Protein 5L16 (pdb70)

Radius of gyration: 19.92 Å; Cα contacts (8 Å, |Δi|>4): 762; chains: 1; bounding box: 42×54×61 Å

Organism: Leishmania major (NCBI:txid5664)

CATH classification: 3.30.1330.10

InterPro domains:
  IPR004536 Selenophosphate synthetase [PIRSF036407] (33-381)
  IPR004536 Selenophosphate synthetase [PTHR10256] (10-382)
  IPR004536 Selenophosphate synthetase [TIGR00476] (37-322)
  IPR004536 Selenophosphate synthetase [cd02195] (37-374)
  IPR010918 PurM-like, C-terminal domain [PF02769] (204-379)
  IPR016188 PurM-like, N-terminal domain [PF00586] (88-190)
  IPR036676 PurM-like, C-terminal domain superfamily [G3DSA:3.90.650.10] (202-383)
  IPR036676 PurM-like, C-terminal domain superfamily [SSF56042] (204-377)
  IPR036921 PurM-like, N-terminal domain superfamily [G3DSA:3.30.1330.10] (74-196)
  IPR036921 PurM-like, N-terminal domain superfamily [SSF55326] (37-192)

Foldseek 3Di:
DWDWAWDPDAPPVRFTKIKTKFKDKDFDDPDQLLLVLLLQQLLQCQQVLLFLALAWAEKEKEKEFAPPDDPVVRVVSVVSSVNSNQVNCVVSVYGHDYYDYHYDNGIMIMIMTIDMDGPLRTADLEDQADFQWWKKFQFADQQLLLVVLLSCVVPNDPLCVVQNPPPQDPVNSVVSNVSQSVRSSAHLSLVSNCQVVLAWNGKGFAFQFFQQRRQLVSQVVQCDDDRHAAKAWEFQEGEHAQVSVVSCVSVVNVQCNVVGGRGRRSGTMIIIHNHPVSVVVSQVVSCVPRVNRGMDTGGGMHGHDDDPSHRYDYDVVGHYHHD

B-factor: mean 27.33, std 13.57, range [7.34, 81.04]

Structure (mmCIF, N/CA/C/O backbone):
data_5L16
#
_entry.id   5L16
#
_cell.length_a   55.950
_cell.length_b   81.690
_cell.length_c   177.920
_cell.angle_alpha   90.000
_cell.angle_beta   90.000
_cell.angle_gamma   90.000
#
_symmetry.space_group_name_H-M   'I 21 21 21'
#
loop_
_entity.id
_entity.type
_entity.pdbx_description
1 polymer 'Putative selenophosphate synthetase'
2 non-polymer 'SULFATE ION'
3 water water
#
loop_
_atom_site.group_PDB
_atom_site.id
_atom_site.type_symbol
_atom_site.label_atom_id
_atom_site.label_alt_id
_atom_site.label_comp_id
_atom_site.label_asym_id
_atom_site.label_entity_id
_atom_site.label_seq_id
_atom_site.pdbx_PDB_ins_code
_atom_site.Cartn_x
_atom_site.Cartn_y
_atom_site.Cartn_z
_atom_site.occupancy
_atom_site.B_iso_or_equiv
_atom_site.auth_seq_id
_atom_site.auth_comp_id
_atom_site.auth_asym_id
_atom_site.auth_atom_id
_atom_site.pdbx_PDB_model_num
ATOM 1 N N . ASP A 1 74 ? -21.499 7.318 -28.048 1.00 74.21 6 ASP A N 1
ATOM 2 C CA . ASP A 1 74 ? -22.923 7.173 -28.329 1.00 72.33 6 ASP A CA 1
ATOM 3 C C . ASP A 1 74 ? -23.574 8.537 -28.531 1.00 62.97 6 ASP A C 1
ATOM 4 O O . ASP A 1 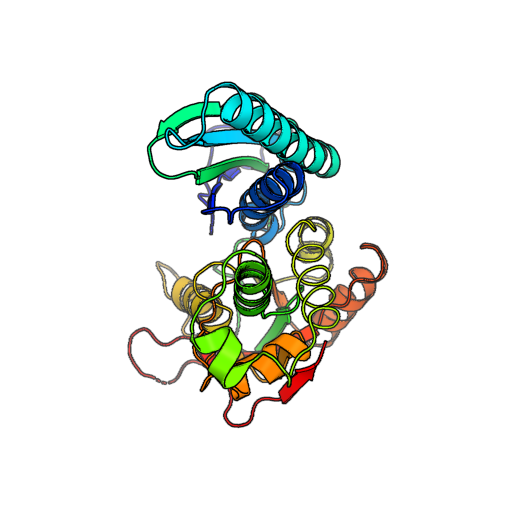74 ? -23.634 9.361 -27.615 1.00 60.43 6 ASP A O 1
ATOM 9 N N . CYS A 1 75 ? -24.050 8.768 -29.748 1.00 46.57 7 CYS A N 1
ATOM 10 C CA . CYS A 1 75 ? -24.727 10.007 -30.083 1.00 32.90 7 CYS A CA 1
ATOM 11 C C . CYS A 1 75 ? -26.119 9.720 -30.603 1.00 38.54 7 CYS A C 1
ATOM 12 O O . CYS A 1 75 ? -26.528 8.567 -30.763 1.00 45.13 7 CYS A O 1
ATOM 15 N N . SER A 1 76 ? -26.833 10.797 -30.877 1.00 23.78 8 SER A N 1
ATOM 16 C CA . SER A 1 76 ? -28.101 10.745 -31.581 1.00 21.27 8 SER A CA 1
ATOM 17 C C . SER A 1 76 ? -27.794 11.059 -33.040 1.00 18.36 8 SER A C 1
ATOM 18 O O . SER A 1 76 ? -27.066 12.003 -33.317 1.00 17.57 8 SER A O 1
ATOM 21 N N . ILE A 1 77 ? -28.312 10.252 -33.965 1.00 16.54 9 ILE A N 1
ATOM 22 C CA . ILE A 1 77 ? -28.111 10.471 -35.398 1.00 15.05 9 ILE A CA 1
ATOM 23 C C . ILE A 1 77 ? -29.477 10.607 -36.054 1.00 22.32 9 ILE A C 1
ATOM 24 O O . ILE A 1 77 ? -30.217 9.630 -36.158 1.00 24.22 9 ILE A O 1
ATOM 29 N N . VAL A 1 78 ? -29.803 11.815 -36.506 1.00 13.28 10 VAL A N 1
ATOM 30 C CA . VAL A 1 78 ? -31.157 12.123 -36.954 1.00 12.48 10 VAL A CA 1
ATOM 31 C C . VAL A 1 78 ? -31.194 12.543 -38.426 1.00 13.83 10 VAL A C 1
ATOM 32 O O . VAL A 1 78 ? -30.577 13.530 -38.809 1.00 17.75 10 VAL A O 1
ATOM 36 N N . PRO A 1 79 ? -31.921 11.781 -39.256 1.00 19.23 11 PRO A N 1
ATOM 37 C CA . PRO A 1 79 ? -32.073 12.175 -40.659 1.00 17.51 11 PRO A CA 1
ATOM 38 C C . PRO A 1 79 ? -32.854 13.484 -40.768 1.00 17.07 11 PRO A C 1
ATOM 39 O O . PRO A 1 79 ? -33.802 13.716 -40.022 1.00 20.02 11 PRO A O 1
ATOM 43 N N . LEU A 1 80 ? -32.436 14.332 -41.700 1.00 18.82 12 LEU A N 1
ATOM 44 C CA . LEU A 1 80 ? -33.026 15.646 -41.861 1.00 17.21 12 LEU A CA 1
ATOM 45 C C . LEU A 1 80 ? -33.812 15.667 -43.166 1.00 17.99 12 LEU A C 1
ATOM 46 O O . LEU A 1 80 ? -33.599 14.824 -44.037 1.00 20.01 12 LEU A O 1
ATOM 51 N N . HIS A 1 81 ? -34.706 16.638 -43.292 1.00 18.29 13 HIS A N 1
ATOM 52 C CA . HIS A 1 81 ? -35.500 16.811 -44.504 1.00 23.91 13 HIS A CA 1
ATOM 53 C C . HIS A 1 81 ? -34.793 17.826 -45.389 1.00 30.37 13 HIS A C 1
ATOM 54 O O . HIS A 1 81 ? -35.387 18.800 -45.861 1.00 37.47 13 HIS A O 1
ATOM 61 N N . HIS A 1 82 ? -33.505 17.597 -45.579 1.00 25.74 14 HIS A N 1
ATOM 62 C CA . HIS A 1 82 ? -32.685 18.404 -46.460 1.00 29.94 14 HIS A CA 1
ATOM 63 C C . HIS A 1 82 ? -31.651 17.467 -47.038 1.00 26.23 14 HIS A C 1
ATOM 64 O O . HIS A 1 82 ? -31.243 16.517 -46.382 1.00 24.03 14 HIS A O 1
ATOM 71 N N . THR A 1 83 ? -31.250 17.719 -48.276 1.00 21.48 15 THR A N 1
ATOM 72 C CA . THR A 1 83 ? -30.091 17.052 -48.833 1.00 21.47 15 THR A CA 1
ATOM 73 C C . THR A 1 83 ? -28.977 18.082 -49.007 1.00 25.93 15 THR A C 1
ATOM 74 O O . THR A 1 83 ? -29.199 19.279 -48.809 1.00 26.51 15 THR A O 1
ATOM 78 N N . ASN A 1 84 ? -27.776 17.628 -49.345 1.00 21.45 16 ASN A N 1
ATOM 79 C CA . ASN A 1 84 ? -26.704 18.556 -49.684 1.00 18.61 16 ASN A CA 1
ATOM 80 C C . ASN A 1 84 ? -26.790 19.011 -51.142 1.00 21.15 16 ASN A C 1
ATOM 81 O O . ASN A 1 84 ? -27.765 18.711 -51.834 1.00 25.95 16 ASN A O 1
ATOM 86 N N . SER A 1 85 ? -25.756 19.710 -51.605 1.00 26.14 17 SER A N 1
ATOM 87 C CA . SER A 1 85 ? -25.735 20.263 -52.954 1.00 33.64 17 SER A CA 1
ATOM 88 C C . SER A 1 85 ? -25.856 19.190 -54.032 1.00 33.34 17 SER A C 1
ATOM 89 O O . SER A 1 85 ? -26.238 19.486 -55.159 1.00 32.06 17 SER A O 1
ATOM 92 N N . LYS A 1 86 ? -25.531 17.948 -53.685 1.00 26.70 18 LYS A N 1
ATOM 93 C CA . LYS A 1 86 ? -25.587 16.851 -54.651 1.00 24.39 18 LYS A CA 1
ATOM 94 C C . LYS A 1 86 ? -26.793 15.932 -54.449 1.00 26.41 18 LYS A C 1
ATOM 95 O O . LYS A 1 86 ? -26.883 14.872 -55.068 1.00 35.61 18 LYS A O 1
ATOM 101 N N . GLY A 1 87 ? -27.707 16.325 -53.572 1.00 25.26 19 GLY A N 1
ATOM 102 C CA . GLY A 1 87 ? -28.893 15.527 -53.325 1.00 32.18 19 GLY A CA 1
ATOM 103 C C . GLY A 1 87 ? -28.655 14.329 -52.422 1.00 28.81 19 GLY A C 1
ATOM 104 O O . GLY A 1 87 ? -29.474 13.412 -52.372 1.00 29.19 19 GLY A O 1
ATOM 105 N N . GLU A 1 88 ? -27.534 14.339 -51.706 1.00 18.93 20 GLU A N 1
ATOM 106 C CA . GLU A 1 88 ? -27.229 13.292 -50.739 1.00 18.02 20 GLU A CA 1
ATOM 107 C C . GLU A 1 88 ? -27.832 13.598 -49.376 1.00 19.32 20 GLU A C 1
ATOM 108 O O . GLU A 1 88 ? -27.886 14.750 -48.965 1.00 20.08 20 GLU A O 1
ATOM 114 N N . ALA A 1 89 ? -28.275 12.554 -48.686 1.00 19.55 21 ALA A N 1
ATOM 115 C CA . ALA A 1 89 ? -28.928 12.702 -47.395 1.00 17.44 21 ALA A CA 1
ATOM 116 C C . ALA A 1 89 ? -28.016 13.396 -46.389 1.00 16.27 21 ALA A C 1
ATOM 117 O O . ALA A 1 89 ? -26.809 13.151 -46.369 1.00 14.82 21 ALA A O 1
ATOM 119 N N . LEU A 1 90 ? -28.613 14.259 -45.566 1.00 15.85 22 LEU A N 1
ATOM 120 C CA . LEU A 1 90 ? -27.916 14.915 -44.456 1.00 16.15 22 LEU A CA 1
ATOM 121 C C . LEU A 1 90 ? -28.453 14.441 -43.108 1.00 19.51 22 LEU A C 1
ATOM 122 O O . LEU A 1 90 ? -29.628 14.099 -42.986 1.00 13.98 22 LEU A O 1
ATOM 127 N N . PHE A 1 91 ? -27.584 14.429 -42.096 1.00 16.26 23 PHE A N 1
ATOM 128 C CA . PHE A 1 91 ? -27.941 13.937 -40.771 1.00 13.01 23 PHE A CA 1
ATOM 129 C C . PHE A 1 91 ? -27.466 14.927 -39.715 1.00 14.97 23 PHE A C 1
ATOM 130 O O . PHE A 1 91 ? -26.393 15.506 -39.852 1.00 14.57 23 PHE A O 1
ATOM 138 N N . LEU A 1 92 ? -28.272 15.134 -38.678 1.00 12.14 24 LEU A N 1
ATOM 139 C CA . LEU A 1 92 ? -27.825 15.910 -37.515 1.00 10.91 24 LEU A CA 1
ATOM 140 C C . LEU A 1 92 ? -27.352 14.946 -36.432 1.00 10.54 24 LEU A C 1
ATOM 141 O O . LEU A 1 92 ? -28.135 14.140 -35.927 1.00 16.29 24 LEU A O 1
ATOM 146 N N . VAL A 1 93 ? -26.066 15.034 -36.089 1.00 10.86 25 VAL A N 1
ATOM 147 C CA . VAL A 1 93 ? -25.472 14.189 -35.053 1.00 10.49 25 VAL A CA 1
ATOM 148 C C . VAL A 1 93 ? -25.214 15.074 -33.828 1.00 13.77 25 VAL A C 1
ATOM 149 O O . VAL A 1 93 ? -24.529 16.086 -33.935 1.00 13.82 25 VAL A O 1
ATOM 153 N N . SER A 1 94 ? -25.793 14.715 -32.685 1.00 10.51 26 SER A N 1
ATOM 154 C CA A SER A 1 94 ? -25.607 15.516 -31.475 0.71 13.17 26 SER A CA 1
ATOM 155 C CA B SER A 1 94 ? -25.678 15.516 -31.464 0.29 14.44 26 SER A CA 1
ATOM 156 C C . SER A 1 94 ? -25.301 14.652 -30.262 1.00 16.76 26 SER A C 1
ATOM 157 O O . SER A 1 94 ? -25.685 13.487 -30.185 1.00 14.65 26 SER A O 1
ATOM 162 N N . THR A 1 95 ? -24.581 15.229 -29.309 1.00 11.76 27 THR A N 1
ATOM 163 C CA . THR A 1 95 ? -24.227 14.473 -28.127 1.00 16.51 27 THR A CA 1
ATOM 164 C C . THR A 1 95 ? -24.084 15.408 -26.954 1.00 21.28 27 THR A C 1
ATOM 165 O O . THR A 1 95 ? -23.798 16.590 -27.129 1.00 18.51 27 THR A O 1
ATOM 169 N N . THR A 1 96 ? -24.283 14.870 -25.758 1.00 16.42 28 THR A N 1
ATOM 170 C CA . THR A 1 96 ? -24.148 15.656 -24.553 1.00 13.66 28 THR A CA 1
ATOM 171 C C . THR A 1 96 ? -23.401 14.832 -23.506 1.00 18.49 28 THR A C 1
ATOM 172 O O . THR A 1 96 ? -23.449 13.603 -23.523 1.00 18.95 28 THR A O 1
ATOM 176 N N . ASP A 1 97 ? -22.698 15.504 -22.600 1.00 14.86 29 ASP A N 1
ATOM 177 C CA . ASP A 1 97 ? -22.073 14.798 -21.493 1.00 15.64 29 ASP A CA 1
ATOM 178 C C . ASP A 1 97 ? -21.725 15.804 -20.418 1.00 20.42 29 ASP A C 1
ATOM 179 O O . ASP A 1 97 ? -21.813 17.016 -20.636 1.00 17.95 29 ASP A O 1
ATOM 184 N N . PHE A 1 98 ? -21.359 15.299 -19.246 1.00 17.20 30 PHE A N 1
ATOM 185 C CA . PHE A 1 98 ? -21.128 16.170 -18.103 1.00 17.88 30 PHE A CA 1
ATOM 186 C C . PHE A 1 98 ? -20.057 15.531 -17.234 1.00 20.46 30 PHE A C 1
ATOM 187 O O . PHE A 1 98 ? -19.846 14.318 -17.292 1.00 20.21 30 PHE A O 1
ATOM 195 N N . PHE A 1 99 ? -19.380 16.328 -16.419 1.00 19.13 31 PHE A N 1
ATOM 196 C CA . PHE A 1 99 ? -18.585 15.720 -15.357 1.00 20.36 31 PHE A CA 1
ATOM 197 C C . PHE A 1 99 ? -18.567 16.558 -14.096 1.00 23.35 31 PHE A C 1
ATOM 198 O O . PHE A 1 99 ? -18.788 17.765 -14.143 1.00 21.46 31 PHE A O 1
ATOM 206 N N . PHE A 1 100 ? -18.315 15.885 -12.978 1.00 22.88 32 PHE A N 1
ATOM 207 C CA . PHE A 1 100 ? -18.288 16.505 -11.662 1.00 24.19 32 PHE A CA 1
ATOM 208 C C . PHE A 1 100 ? -16.829 16.797 -11.384 1.00 25.44 32 PHE A C 1
ATOM 209 O O . PHE A 1 100 ? -16.038 15.880 -11.200 1.00 34.17 32 PHE A O 1
ATOM 217 N N . PRO A 1 101 ? -16.461 18.080 -11.392 1.00 27.48 33 PRO A N 1
ATOM 218 C CA . PRO A 1 101 ? -15.053 18.466 -11.272 1.00 28.56 33 PRO A CA 1
ATOM 219 C C . PRO A 1 101 ? -14.565 18.374 -9.833 1.00 37.89 33 PRO A C 1
ATOM 220 O O . PRO A 1 101 ? -15.349 18.561 -8.900 1.00 33.41 33 PRO A O 1
ATOM 224 N N . SER A 1 102 ? -13.285 18.070 -9.658 1.00 46.63 34 SER A N 1
ATOM 225 C CA . SER A 1 102 ? -12.674 18.099 -8.332 1.00 56.11 34 SER A CA 1
ATOM 226 C C . SER A 1 102 ? -12.383 19.549 -7.945 1.00 52.22 34 SER A C 1
ATOM 227 O O . SER A 1 102 ? -12.553 20.454 -8.763 1.00 49.77 34 SER A O 1
ATOM 230 N N . VAL A 1 103 ? -11.972 19.786 -6.703 1.00 52.13 35 VAL A N 1
ATOM 231 C CA . VAL A 1 103 ? -11.475 21.112 -6.354 1.00 50.05 35 VAL A CA 1
ATOM 232 C C . VAL A 1 103 ? -10.062 21.236 -6.912 1.00 55.74 35 VAL A C 1
ATOM 233 O O . VAL A 1 103 ? -9.122 20.598 -6.428 1.00 60.05 35 VAL A O 1
ATOM 237 N N . SER A 1 104 ? -9.923 22.048 -7.952 1.00 43.39 36 SER A N 1
ATOM 238 C CA . SER A 1 104 ? -8.717 22.020 -8.756 1.00 35.51 36 SER A CA 1
ATOM 239 C C . SER A 1 104 ? -8.594 23.273 -9.619 1.00 33.18 36 SER A C 1
ATOM 240 O O . SER A 1 104 ? -9.360 24.218 -9.465 1.00 33.44 36 SER A O 1
ATOM 243 N N . ASP A 1 105 ? -7.606 23.273 -10.506 1.00 26.70 37 ASP A N 1
ATOM 244 C CA . ASP A 1 105 ? -7.399 24.340 -11.475 1.00 26.09 37 ASP A CA 1
ATOM 245 C C . ASP A 1 105 ? -8.678 24.481 -12.307 1.00 24.64 37 ASP A C 1
ATOM 246 O O . ASP A 1 105 ? -9.043 23.569 -13.038 1.00 23.63 37 ASP A O 1
ATOM 251 N N . PRO A 1 106 ? -9.387 25.618 -12.170 1.00 19.29 38 PRO A N 1
ATOM 252 C CA . PRO A 1 106 ? -10.685 25.769 -12.846 1.00 17.17 38 PRO A CA 1
ATOM 253 C C . PRO A 1 106 ? -10.597 25.922 -14.367 1.00 21.25 38 PRO A C 1
ATOM 254 O O . PRO A 1 106 ? -11.509 25.472 -15.068 1.00 21.84 38 PRO A O 1
ATOM 258 N N . PHE A 1 107 ? -9.542 26.562 -14.862 1.00 18.57 39 PHE A N 1
ATOM 259 C CA . PHE A 1 107 ? -9.328 26.659 -16.310 1.00 15.30 39 PHE A CA 1
ATOM 260 C C . PHE A 1 107 ? -9.208 25.246 -16.870 1.00 16.68 39 PHE A C 1
ATOM 261 O O . PHE A 1 107 ? -9.831 24.910 -17.876 1.00 16.15 39 PHE A O 1
ATOM 269 N N . LEU A 1 108 ? -8.413 24.418 -16.199 1.00 16.03 40 LEU A N 1
ATOM 270 C CA . LEU A 1 108 ? -8.227 23.022 -16.602 1.00 17.55 40 LEU A CA 1
ATOM 271 C C . LEU A 1 108 ? -9.540 22.231 -16.534 1.00 18.71 40 LEU A C 1
ATOM 272 O O . LEU A 1 108 ? -9.788 21.370 -17.380 1.00 17.17 40 LEU A O 1
ATOM 277 N N . GLN A 1 109 ? -10.364 22.509 -15.524 1.00 18.60 41 GLN A N 1
ATOM 278 C CA . GLN A 1 109 ? -11.678 21.871 -15.400 1.00 17.13 41 GLN A CA 1
ATOM 279 C C . GLN A 1 109 ? -12.485 22.129 -16.657 1.00 19.09 41 GLN A C 1
ATOM 280 O O . GLN A 1 109 ? -13.112 21.226 -17.202 1.00 17.08 41 GLN A O 1
ATOM 286 N N . GLY A 1 110 ? -12.462 23.377 -17.108 1.00 17.17 42 GLY A N 1
ATOM 287 C CA . GLY A 1 110 ? -13.178 23.774 -18.304 1.00 14.57 42 GLY A CA 1
ATOM 288 C C . GLY A 1 110 ? -12.674 23.051 -19.540 1.00 13.18 42 GLY A C 1
ATOM 289 O O . GLY A 1 110 ? -13.470 22.642 -20.387 1.00 13.22 42 GLY A O 1
ATOM 290 N N . GLN A 1 111 ? -11.354 22.920 -19.660 1.00 14.70 43 GLN A N 1
ATOM 291 C CA . GLN A 1 111 ? -10.759 22.254 -20.819 1.00 12.47 43 GLN A CA 1
ATOM 292 C C . GLN A 1 111 ? -11.160 20.789 -20.851 1.00 15.55 43 GLN A C 1
ATOM 293 O O . GLN A 1 111 ? -11.512 20.252 -21.896 1.00 11.46 43 GLN A O 1
ATOM 299 N N . ILE A 1 112 ? -11.074 20.134 -19.701 1.00 14.24 44 ILE A N 1
ATOM 300 C CA . ILE A 1 112 ? -11.457 18.732 -19.623 1.00 14.65 44 ILE A CA 1
ATOM 301 C C . ILE A 1 112 ? -12.954 18.571 -19.891 1.00 18.96 44 ILE A C 1
ATOM 302 O O . ILE A 1 112 ? -13.368 17.656 -20.610 1.00 14.31 44 ILE A O 1
ATOM 307 N N . GLY A 1 113 ? -13.763 19.476 -19.336 1.00 16.04 45 GLY A N 1
ATOM 308 C CA . GLY A 1 113 ? -15.198 19.476 -19.602 1.00 11.40 45 GLY A CA 1
ATOM 309 C C . GLY A 1 113 ? -15.533 19.501 -21.095 1.00 15.05 45 GLY A C 1
ATOM 310 O O . GLY A 1 113 ? -16.384 18.752 -21.558 1.00 13.64 45 GLY A O 1
ATOM 311 N N . ALA A 1 114 ? -14.850 20.352 -21.856 1.00 10.09 46 ALA A N 1
ATOM 312 C CA . AL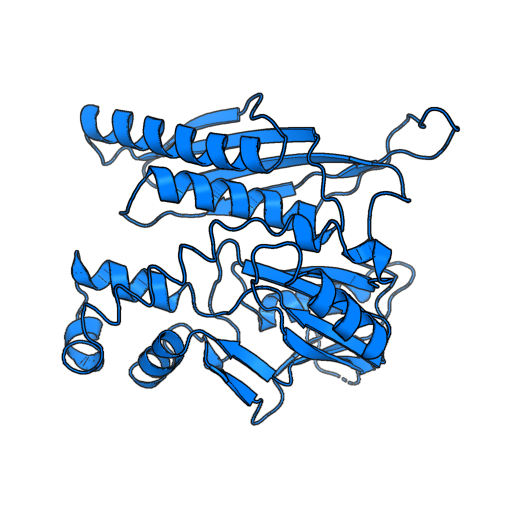A A 1 114 ? -15.134 20.483 -23.283 1.00 10.82 46 ALA A CA 1
ATOM 313 C C . ALA A 1 114 ? -14.634 19.275 -24.080 1.00 13.39 46 ALA A C 1
ATOM 314 O O . ALA A 1 114 ? -15.324 18.787 -24.986 1.00 11.17 46 ALA A O 1
ATOM 316 N N . ALA A 1 115 ? -13.430 18.801 -23.753 1.00 12.73 47 ALA A N 1
ATOM 317 C CA . ALA A 1 115 ? -12.875 17.637 -24.437 1.00 10.20 47 ALA A CA 1
ATOM 318 C C . ALA A 1 115 ? -13.762 16.415 -24.217 1.00 13.20 47 ALA A C 1
ATOM 319 O O . ALA A 1 115 ? -13.954 15.604 -25.137 1.00 13.21 47 ALA A O 1
ATOM 321 N N . ASN A 1 116 ? -14.296 16.292 -22.999 1.00 11.50 48 ASN A N 1
ATOM 322 C CA . ASN A 1 116 ? -15.247 15.232 -22.656 1.00 13.15 48 ASN A CA 1
ATOM 323 C C . ASN A 1 116 ? -16.524 15.283 -23.507 1.00 13.76 48 ASN A C 1
ATOM 324 O O . ASN A 1 116 ? -17.053 14.251 -23.897 1.00 13.67 48 ASN A O 1
ATOM 329 N N . VAL A 1 117 ? -17.028 16.481 -23.782 1.00 10.62 49 VAL A N 1
ATOM 330 C CA . VAL A 1 117 ? -18.247 16.612 -24.589 1.00 12.83 49 VAL A CA 1
ATOM 331 C C . VAL A 1 117 ? -17.956 16.234 -26.047 1.00 18.35 49 VAL A C 1
ATOM 332 O O . VAL A 1 117 ? -18.721 15.495 -26.686 1.00 14.29 49 VAL A O 1
ATOM 336 N N . LEU A 1 118 ? -16.840 16.739 -26.560 1.00 13.03 50 LEU A N 1
ATOM 337 C CA . LEU A 1 118 ? -16.462 16.504 -27.960 1.00 10.44 50 LEU A CA 1
ATOM 338 C C . LEU A 1 118 ? -16.116 15.038 -28.218 1.00 12.38 50 LEU A C 1
ATOM 339 O O . LEU A 1 118 ? -16.301 14.542 -29.334 1.00 11.56 50 LEU A O 1
ATOM 344 N N . SER A 1 119 ? -15.635 14.345 -27.186 1.00 12.64 51 SER A N 1
ATOM 345 C CA . SER A 1 119 ? -15.170 12.959 -27.333 1.00 10.61 51 SER A CA 1
ATOM 346 C C . SER A 1 119 ? -16.199 12.042 -27.998 1.00 13.24 51 SER A C 1
ATOM 347 O O . SER A 1 119 ? -15.860 11.221 -28.859 1.00 12.63 51 SER A O 1
ATOM 350 N N . ASP A 1 120 ? -17.454 12.186 -27.589 1.00 11.12 52 ASP A N 1
ATOM 351 C CA . ASP A 1 120 ? -18.547 11.375 -28.116 1.00 13.14 52 ASP A CA 1
ATOM 352 C C . ASP A 1 120 ? -18.763 11.580 -29.617 1.00 13.11 52 ASP A C 1
ATOM 353 O O . ASP A 1 120 ? -19.064 10.631 -30.350 1.00 14.03 52 ASP A O 1
ATOM 358 N N . LEU A 1 121 ? -18.638 12.824 -30.060 1.00 14.17 53 LEU A N 1
ATOM 359 C CA . LEU A 1 121 ? -18.788 13.156 -31.479 1.00 11.18 53 LEU A CA 1
ATOM 360 C C . LEU A 1 121 ? -17.615 12.553 -32.257 1.00 11.97 53 LEU A C 1
ATOM 361 O O . LEU A 1 121 ? -17.791 11.968 -33.332 1.00 15.74 53 LEU A O 1
ATOM 366 N N . TYR A 1 122 ? -16.418 12.671 -31.690 1.00 10.63 54 TYR A N 1
ATOM 367 C CA . TYR A 1 122 ? -15.221 12.116 -32.317 1.00 9.59 54 TYR A CA 1
ATOM 368 C C . TYR A 1 122 ? -15.321 10.597 -32.505 1.00 14.58 54 TYR A C 1
ATOM 369 O O . TYR A 1 122 ? -14.756 10.043 -33.454 1.00 15.53 54 TYR A O 1
ATOM 378 N N . SER A 1 123 ? -16.056 9.930 -31.616 1.00 9.55 55 SER A N 1
ATOM 379 C CA . SER A 1 123 ? -16.211 8.478 -31.697 1.00 12.47 55 SER A CA 1
ATOM 380 C C . SER A 1 123 ? -17.020 8.059 -32.924 1.00 12.95 55 SER A C 1
ATOM 381 O O . SER A 1 123 ? -16.982 6.893 -33.318 1.00 13.17 55 SER A O 1
ATOM 384 N N . MET A 1 124 ? -17.732 9.018 -33.519 1.00 8.52 56 MET A N 1
ATOM 385 C CA . MET A 1 124 ? -18.494 8.792 -34.756 1.00 15.36 56 MET A CA 1
ATOM 386 C C . MET A 1 124 ? -17.683 9.074 -36.020 1.00 11.18 56 MET A C 1
ATOM 387 O O . MET A 1 124 ? -18.224 9.064 -37.128 1.00 15.35 56 MET A O 1
ATOM 392 N N . GLY A 1 125 ? -16.398 9.357 -35.861 1.00 11.31 57 GLY A N 1
ATOM 393 C CA . GLY A 1 125 ? -15.531 9.595 -37.006 1.00 11.51 57 GLY A CA 1
ATOM 394 C C . GLY A 1 125 ? -15.829 10.942 -37.631 1.00 20.32 57 GLY A C 1
ATOM 395 O O . GLY A 1 125 ? -15.648 11.134 -38.830 1.00 17.66 57 GLY A O 1
ATOM 396 N N . ILE A 1 126 ? -16.285 11.874 -36.802 1.00 13.69 58 ILE A N 1
ATOM 397 C CA . ILE A 1 126 ? -16.616 13.229 -37.229 1.00 12.84 58 ILE A CA 1
ATOM 398 C C . ILE A 1 126 ? -15.628 14.217 -36.602 1.00 15.96 58 ILE A C 1
ATOM 399 O O . ILE A 1 126 ? -15.737 14.541 -35.429 1.00 18.20 58 ILE A O 1
ATOM 404 N N . PRO A 1 127 ? -14.644 14.690 -37.377 1.00 18.45 59 PRO A N 1
ATOM 405 C CA . PRO A 1 127 ? -13.637 15.529 -36.717 1.00 14.86 59 PRO A CA 1
ATOM 406 C C . PRO A 1 127 ? -14.037 16.994 -36.667 1.00 18.91 59 PRO A C 1
ATOM 407 O O . PRO A 1 127 ? -13.400 17.765 -35.962 1.00 15.02 59 PRO A O 1
ATOM 411 N N . ASP A 1 128 ? -15.063 17.377 -37.417 1.00 16.02 60 ASP A N 1
ATOM 412 C CA . ASP A 1 128 ? -15.482 18.773 -37.444 1.00 16.74 60 ASP A CA 1
ATOM 413 C C . ASP A 1 128 ? -16.812 18.999 -36.728 1.00 21.25 60 ASP A C 1
ATOM 414 O O . ASP A 1 128 ? -17.858 18.495 -37.128 1.00 24.00 60 ASP A O 1
ATOM 419 N N . CYS A 1 129 ? -16.748 19.769 -35.656 1.00 14.84 61 CYS A N 1
ATOM 420 C CA . CYS A 1 129 ? -17.920 20.083 -34.859 1.00 12.39 61 CYS A CA 1
ATOM 421 C C . CYS A 1 129 ? -18.448 21.427 -35.341 1.00 18.12 61 CYS A C 1
ATOM 422 O O . CYS A 1 129 ? -17.680 22.382 -35.458 1.00 20.29 61 CYS A O 1
ATOM 425 N N . ASP A 1 130 ? -19.745 21.515 -35.647 1.00 12.36 62 ASP A N 1
ATOM 426 C CA . ASP A 1 130 ? -20.302 22.775 -36.124 1.00 10.58 62 ASP A CA 1
ATOM 427 C C . ASP A 1 130 ? -20.477 23.814 -35.014 1.00 17.03 62 ASP A C 1
ATOM 428 O O . ASP A 1 130 ? -20.177 24.996 -35.202 1.00 15.78 62 ASP A O 1
ATOM 433 N N . THR A 1 131 ? -20.960 23.369 -33.861 1.00 12.93 63 THR A N 1
ATOM 434 C CA . THR A 1 131 ? -21.081 24.256 -32.718 1.00 13.78 63 THR A CA 1
ATOM 435 C C . THR A 1 131 ? -21.210 23.505 -31.392 1.00 14.01 63 THR A C 1
ATOM 436 O O . THR A 1 131 ? -21.502 22.308 -31.352 1.00 13.96 63 THR A O 1
ATOM 440 N N . MET A 1 132 ? -20.981 24.231 -30.307 1.00 17.87 64 MET A N 1
ATOM 441 C CA . MET A 1 132 ? -21.119 23.673 -28.973 1.00 15.81 64 MET A CA 1
ATOM 442 C C . MET A 1 132 ? -22.005 24.576 -28.137 1.00 18.43 64 MET A C 1
ATOM 443 O O . MET A 1 132 ? -22.061 25.795 -28.351 1.00 15.68 64 MET A O 1
ATOM 448 N N . LEU A 1 133 ? -22.694 23.965 -27.181 1.00 12.06 65 LEU A N 1
ATOM 449 C CA . LEU A 1 133 ? -23.402 24.711 -26.149 1.00 14.23 65 LEU A CA 1
ATOM 450 C C . LEU A 1 133 ? -22.742 24.340 -24.832 1.00 13.12 65 LEU A C 1
ATOM 451 O O . LEU A 1 133 ? -22.358 23.188 -24.639 1.00 17.29 65 LEU A O 1
ATOM 456 N N . MET A 1 134 ? -22.565 25.313 -23.943 1.00 16.38 66 MET A N 1
ATOM 457 C CA . MET A 1 134 ? -21.922 25.044 -22.662 1.00 14.85 66 MET A CA 1
ATOM 458 C C . MET A 1 134 ? -22.977 25.037 -21.564 1.00 14.47 66 MET A C 1
ATOM 459 O O . MET A 1 134 ? -23.773 25.965 -21.460 1.00 16.73 66 MET A O 1
ATOM 464 N N . LEU A 1 135 ? -22.984 23.983 -20.752 1.00 12.06 67 LEU A N 1
ATOM 465 C CA . LEU A 1 135 ? -23.947 23.863 -19.670 1.00 14.05 67 LEU A CA 1
ATOM 466 C C . LEU A 1 135 ? -23.159 23.751 -18.368 1.00 15.71 67 LEU A C 1
ATOM 467 O O . LEU A 1 135 ? -22.393 22.808 -18.176 1.00 19.01 67 LEU A O 1
ATOM 472 N N . LEU A 1 136 ? -23.348 24.717 -17.479 1.00 15.57 68 LEU A N 1
ATOM 473 C CA . LEU A 1 136 ? -22.530 24.800 -16.287 1.00 17.32 68 LEU A CA 1
ATOM 474 C C . LEU A 1 136 ? -23.400 24.989 -15.055 1.00 24.84 68 LEU A C 1
ATOM 475 O O . LEU A 1 136 ? -24.363 25.759 -15.079 1.00 20.89 68 LEU A O 1
ATOM 480 N N . ALA A 1 137 ? -23.079 24.264 -13.987 1.00 18.71 69 ALA A N 1
ATOM 481 C CA . ALA A 1 137 ? -23.756 24.467 -12.711 1.00 21.14 69 ALA A CA 1
ATOM 482 C C . ALA A 1 137 ? -22.743 25.094 -11.780 1.00 23.85 69 ALA A C 1
ATOM 483 O O . ALA A 1 137 ? -21.680 24.517 -11.544 1.00 21.38 69 ALA A O 1
ATOM 485 N N . ALA A 1 138 ? -23.052 26.290 -11.287 1.00 24.63 70 ALA A N 1
ATOM 486 C CA . ALA A 1 138 ? -22.115 27.031 -10.452 1.00 29.12 70 ALA A CA 1
ATOM 487 C C . ALA A 1 138 ? -22.447 26.814 -8.979 1.00 32.30 70 ALA A C 1
ATOM 488 O O . ALA A 1 138 ? -23.604 26.947 -8.569 1.00 26.85 70 ALA A O 1
ATOM 490 N N . SER A 1 139 ? -21.435 26.482 -8.185 1.00 32.22 71 SER A N 1
ATOM 491 C CA . SER A 1 139 ? -21.669 26.049 -6.808 1.00 29.43 71 SER A CA 1
ATOM 492 C C . SER A 1 139 ? -22.091 27.174 -5.852 1.00 30.50 71 SER A C 1
ATOM 493 O O . SER A 1 139 ? -21.486 28.246 -5.822 1.00 32.99 71 SER A O 1
ATOM 496 N N . THR A 1 140 ? -23.132 26.911 -5.068 1.00 33.20 72 THR A N 1
ATOM 497 C CA . THR A 1 140 ? -23.605 27.871 -4.071 1.00 36.89 72 THR A CA 1
ATOM 498 C C . THR A 1 140 ? -22.740 27.849 -2.809 1.00 36.00 72 THR A C 1
ATOM 499 O O . THR A 1 140 ? -22.961 28.630 -1.881 1.00 40.25 72 THR A O 1
ATOM 503 N N . GLU A 1 141 ? -21.762 26.949 -2.776 1.00 38.36 73 GLU A N 1
ATOM 504 C CA . GLU A 1 141 ? -20.885 26.797 -1.622 1.00 42.05 73 GLU A CA 1
ATOM 505 C C . GLU A 1 141 ? -19.861 27.925 -1.525 1.00 45.05 73 GLU A C 1
ATOM 506 O O . GLU A 1 141 ? -19.583 28.429 -0.442 1.00 52.64 73 GLU A O 1
ATOM 508 N N . MET A 1 142 ? -19.301 28.320 -2.662 1.00 34.82 74 MET A N 1
ATOM 509 C CA . MET A 1 142 ? -18.280 29.364 -2.687 1.00 38.54 74 MET A CA 1
ATOM 510 C C . MET A 1 142 ? -18.881 30.733 -2.417 1.00 35.58 74 MET A C 1
ATOM 511 O O . MET A 1 142 ? -20.059 30.953 -2.681 1.00 37.23 74 MET A O 1
ATOM 516 N N . ASP A 1 143 ? -18.076 31.659 -1.905 1.00 38.63 75 ASP A N 1
ATOM 517 C CA . ASP A 1 143 ? -18.536 33.039 -1.802 1.00 41.98 75 ASP A CA 1
ATOM 518 C C . ASP A 1 143 ? -18.530 33.668 -3.194 1.00 40.99 75 ASP A C 1
ATOM 519 O O . ASP A 1 143 ? -17.955 33.105 -4.128 1.00 38.28 75 ASP A O 1
ATOM 524 N N . GLU A 1 144 ? -19.173 34.825 -3.327 1.00 35.43 76 GLU A N 1
ATOM 525 C CA . GLU A 1 144 ? -19.375 35.454 -4.629 1.00 36.68 76 GLU A CA 1
ATOM 526 C C . GLU A 1 144 ? -18.072 35.636 -5.405 1.00 35.80 76 GLU A C 1
ATOM 527 O O . GLU A 1 144 ? -17.993 35.289 -6.580 1.00 35.19 76 GLU A O 1
ATOM 533 N N . HIS A 1 145 ? -17.058 36.175 -4.736 1.00 36.88 77 HIS A N 1
ATOM 534 C CA . HIS A 1 145 ? -15.741 36.363 -5.340 1.00 41.44 77 HIS A CA 1
ATOM 535 C C . HIS A 1 145 ? -15.161 35.066 -5.911 1.00 38.31 77 HIS A C 1
ATOM 536 O O . HIS A 1 145 ? -14.769 35.014 -7.078 1.00 40.16 77 HIS A O 1
ATOM 543 N N . GLU A 1 146 ? -15.107 34.024 -5.087 1.00 32.11 78 GLU A N 1
ATOM 544 C CA . GLU A 1 146 ? -14.561 32.740 -5.517 1.00 39.04 78 GLU A CA 1
ATOM 545 C C . GLU A 1 146 ? -15.365 32.126 -6.658 1.00 37.55 78 GLU A C 1
ATOM 546 O O . GLU A 1 146 ? -14.791 31.606 -7.623 1.00 31.56 78 GLU A O 1
ATOM 552 N N . ARG A 1 147 ? -16.691 32.186 -6.551 1.00 27.82 79 ARG A N 1
ATOM 553 C CA . ARG A 1 147 ? -17.565 31.620 -7.576 1.00 27.01 79 ARG A CA 1
ATOM 554 C C . ARG A 1 147 ? -17.398 32.323 -8.923 1.00 25.01 79 ARG A C 1
ATOM 555 O O . ARG A 1 147 ? -17.385 31.683 -9.972 1.00 25.27 79 ARG A O 1
ATOM 563 N N . LEU A 1 148 ? -17.271 33.643 -8.883 1.00 30.34 80 LEU A N 1
ATOM 564 C CA . LEU A 1 148 ? -17.148 34.438 -10.098 1.00 33.82 80 LEU A CA 1
ATOM 565 C C . LEU A 1 148 ? -15.863 34.122 -10.857 1.00 25.95 80 LEU A C 1
ATOM 566 O O . LEU A 1 148 ? -15.877 33.989 -12.080 1.00 28.34 80 LEU A O 1
ATOM 571 N N . ILE A 1 149 ? -14.749 34.007 -10.141 1.00 27.25 81 ILE A N 1
ATOM 572 C CA . ILE A 1 149 ? -13.482 33.731 -10.818 1.00 30.32 81 ILE A CA 1
ATOM 573 C C . ILE A 1 149 ? -13.422 32.282 -11.305 1.00 26.27 81 ILE A C 1
ATOM 574 O O . ILE A 1 149 ? -12.895 32.007 -12.376 1.00 26.01 81 ILE A O 1
ATOM 579 N N . THR A 1 150 ? -13.984 31.365 -10.525 1.00 23.68 82 THR A N 1
ATOM 580 C CA . THR A 1 150 ? -14.037 29.961 -10.910 1.00 23.92 82 THR A CA 1
ATOM 581 C C . THR A 1 150 ? -14.851 29.790 -12.189 1.00 26.71 82 THR A C 1
ATOM 582 O O . THR A 1 150 ? -14.414 29.134 -13.141 1.00 21.95 82 THR A O 1
ATOM 586 N N . THR A 1 151 ? -16.036 30.392 -12.208 1.00 24.21 83 THR A N 1
ATOM 587 C CA . THR A 1 151 ? -16.905 30.319 -13.377 1.00 26.29 83 THR A CA 1
ATOM 588 C C . THR A 1 151 ? -16.244 30.942 -14.601 1.00 24.45 83 THR A C 1
ATOM 589 O O . THR A 1 151 ? -16.322 30.396 -15.699 1.00 21.09 83 THR A O 1
ATOM 593 N N . ARG A 1 152 ? -15.587 32.082 -14.410 1.00 25.00 84 ARG A N 1
ATOM 594 C CA . ARG A 1 152 ? -14.916 32.758 -15.517 1.00 25.92 84 ARG A CA 1
ATOM 595 C C . ARG A 1 152 ? -13.822 31.882 -16.117 1.00 21.51 84 ARG A C 1
ATOM 596 O O . ARG A 1 152 ? -13.698 31.769 -17.342 1.00 20.66 84 ARG A O 1
ATOM 604 N N . GLU A 1 153 ? -13.038 31.257 -15.247 1.00 19.40 85 GLU A N 1
ATOM 605 C CA . GLU A 1 153 ? -11.919 30.424 -15.684 1.00 18.51 85 GLU A CA 1
ATOM 606 C C . GLU A 1 153 ? -12.375 29.123 -16.361 1.00 18.45 85 GLU A C 1
ATOM 607 O O . GLU A 1 153 ? -11.807 28.719 -17.373 1.00 19.54 85 GLU A O 1
ATOM 613 N N . ILE A 1 154 ? -13.406 28.482 -15.815 1.00 19.53 86 ILE A N 1
ATOM 614 C CA . ILE A 1 154 ? -14.017 27.321 -16.475 1.00 16.65 86 ILE A CA 1
ATOM 615 C C . ILE A 1 154 ? -14.467 27.681 -17.885 1.00 21.27 86 ILE A C 1
ATOM 616 O O . ILE A 1 154 ? -14.123 26.995 -18.851 1.00 17.50 86 ILE A O 1
ATOM 621 N N . MET A 1 155 ? -15.214 28.774 -18.005 1.00 17.84 87 MET A N 1
ATOM 622 C CA . MET A 1 155 ? -15.643 29.276 -19.315 1.00 18.46 87 MET A CA 1
ATOM 623 C C . MET A 1 155 ? -14.495 29.498 -20.304 1.00 15.14 87 MET A C 1
ATOM 624 O O . MET A 1 155 ? -14.587 29.109 -21.472 1.00 14.02 87 MET A O 1
ATOM 629 N N . LYS A 1 156 ? -13.427 30.136 -19.840 1.00 18.21 88 LYS A N 1
ATOM 630 C CA . LYS A 1 156 ? -12.250 30.367 -20.673 1.00 20.70 88 LYS A CA 1
ATOM 631 C C . LYS A 1 156 ? -11.592 29.070 -21.135 1.00 17.96 88 LYS A C 1
ATOM 632 O O . LYS A 1 156 ? -11.163 28.958 -22.287 1.00 17.81 88 LYS A O 1
ATOM 638 N N . GLY A 1 157 ? -11.502 28.092 -20.240 1.00 15.51 89 GLY A N 1
ATOM 639 C CA . GLY A 1 157 ? -10.869 26.826 -20.574 1.00 14.79 89 GLY A CA 1
ATOM 640 C C . GLY A 1 157 ? -11.703 26.022 -21.555 1.00 15.71 89 GLY A C 1
ATOM 641 O O . GLY A 1 157 ? -11.176 25.398 -22.493 1.00 11.97 89 GLY A O 1
ATOM 642 N N . PHE A 1 158 ? -13.014 26.042 -21.338 1.00 13.29 90 PHE A N 1
ATOM 643 C CA . PHE A 1 158 ? -13.976 25.408 -22.240 1.00 13.95 90 PHE A CA 1
ATOM 644 C C . PHE A 1 158 ? -13.855 26.035 -23.621 1.00 13.31 90 PHE A C 1
ATOM 645 O O . PHE A 1 158 ? -13.796 25.336 -24.633 1.00 10.19 90 PHE A O 1
ATOM 653 N N . ALA A 1 159 ? -13.812 27.362 -23.666 1.00 15.27 91 ALA A N 1
ATOM 654 C CA . ALA A 1 159 ? -13.721 28.070 -24.947 1.00 16.17 91 ALA A CA 1
ATOM 655 C C . ALA A 1 159 ? -12.390 27.828 -25.646 1.00 20.81 91 ALA A C 1
ATOM 656 O O . ALA A 1 159 ? -12.332 27.763 -26.880 1.00 18.45 91 ALA A O 1
ATOM 658 N N . GLU A 1 160 ? -11.313 27.712 -24.869 1.00 14.79 92 GLU A N 1
ATOM 659 C CA . GLU A 1 160 ? -9.992 27.444 -25.455 1.00 14.41 92 GLU A CA 1
ATOM 660 C C . GLU A 1 160 ? -9.977 26.111 -26.214 1.00 12.01 92 GLU A C 1
ATOM 661 O O . GLU A 1 160 ? -9.448 26.028 -27.326 1.00 14.25 92 GLU A O 1
ATOM 667 N N . ARG A 1 161 ? -10.576 25.074 -25.630 1.00 12.23 93 ARG A N 1
ATOM 668 C CA . ARG A 1 161 ? -10.684 23.787 -26.328 1.00 10.37 93 ARG A CA 1
ATOM 669 C C . ARG A 1 161 ? -11.598 23.864 -27.554 1.00 12.63 93 ARG A C 1
ATOM 670 O O . ARG A 1 161 ? -11.328 23.216 -28.567 1.00 13.18 93 ARG A O 1
ATOM 678 N N . ALA A 1 162 ? -12.698 24.616 -27.456 1.00 14.73 94 ALA A N 1
ATOM 679 C CA . ALA A 1 162 ? -13.562 24.826 -28.620 1.00 15.59 94 ALA A CA 1
ATOM 680 C C . ALA A 1 162 ? -12.772 25.472 -29.768 1.00 16.39 94 ALA A C 1
ATOM 681 O O . ALA A 1 162 ? -12.906 25.062 -30.924 1.00 18.58 94 ALA A O 1
ATOM 683 N N . ARG A 1 163 ? -11.951 26.477 -29.457 1.00 15.19 95 ARG A N 1
ATOM 684 C CA . ARG A 1 163 ? -11.086 27.078 -30.486 1.00 18.94 95 ARG A CA 1
ATOM 685 C C . ARG A 1 163 ? -10.136 26.047 -31.120 1.00 20.14 95 ARG A C 1
ATOM 686 O O . ARG A 1 163 ? -9.949 26.021 -32.343 1.00 16.17 95 ARG A O 1
ATOM 694 N N . LEU A 1 164 ? -9.537 25.198 -30.286 1.00 14.40 96 LEU A N 1
ATOM 695 C CA . LEU A 1 164 ? -8.640 24.156 -30.783 1.00 15.38 96 LEU A CA 1
ATOM 696 C C . LEU A 1 164 ? -9.395 23.172 -31.683 1.00 19.60 96 LEU A C 1
ATOM 697 O O . LEU A 1 164 ? -8.821 22.598 -32.611 1.00 17.62 96 LEU A O 1
ATOM 702 N N . ALA A 1 165 ? -10.678 22.983 -31.392 1.00 15.07 97 ALA A N 1
ATOM 703 C CA . ALA A 1 165 ? -11.552 22.087 -32.160 1.00 13.19 97 ALA A CA 1
ATOM 704 C C . ALA A 1 165 ? -12.110 22.757 -33.425 1.00 14.06 97 ALA A C 1
ATOM 705 O O . ALA A 1 165 ? -12.907 22.164 -34.150 1.00 18.00 97 ALA A O 1
ATOM 707 N N . THR A 1 166 ? -11.672 23.987 -33.680 1.00 17.24 98 THR A N 1
ATOM 708 C CA . THR A 1 166 ? -12.176 24.811 -34.786 1.00 18.95 98 THR A CA 1
ATOM 709 C C . THR A 1 166 ? -13.696 24.971 -34.725 1.00 20.00 98 THR A C 1
ATOM 710 O O . THR A 1 166 ? -14.391 24.909 -35.737 1.00 21.71 98 THR A O 1
ATOM 714 N N . THR A 1 167 ? -14.211 25.194 -33.520 1.00 15.62 99 THR A N 1
ATOM 715 C CA . THR A 1 167 ? -15.637 25.434 -33.355 1.00 14.58 99 THR A CA 1
ATOM 716 C C . THR A 1 167 ? -15.835 26.614 -32.406 1.00 20.35 99 THR A C 1
ATOM 717 O O . THR A 1 167 ? -14.865 27.257 -31.988 1.00 24.36 99 THR A O 1
ATOM 721 N N . THR A 1 168 ? -17.081 26.939 -32.103 1.00 16.71 100 THR A N 1
ATOM 722 C CA . THR A 1 168 ? -17.350 28.054 -31.204 1.00 19.74 100 THR A CA 1
ATOM 723 C C . THR A 1 168 ? -18.441 27.645 -30.237 1.00 19.40 100 THR A C 1
ATOM 724 O O . THR A 1 168 ? -19.262 26.784 -30.548 1.00 18.50 100 THR A O 1
ATOM 728 N N . VAL A 1 169 ? -18.437 28.265 -29.062 1.00 17.16 101 VAL A N 1
ATOM 729 C CA . VAL A 1 169 ? -19.510 28.092 -28.106 1.00 17.46 101 VAL A CA 1
ATOM 730 C C . VAL A 1 169 ? -20.510 29.204 -28.379 1.00 20.02 101 VAL A C 1
ATOM 731 O O . VAL A 1 169 ? -20.223 30.375 -28.149 1.00 22.59 101 VAL A O 1
ATOM 735 N N . THR A 1 170 ? -21.682 28.840 -28.887 1.00 21.11 102 THR A N 1
ATOM 736 C CA . THR A 1 170 ? -22.648 29.836 -29.348 1.00 17.52 102 THR A CA 1
ATOM 737 C C . THR A 1 170 ? -23.877 29.913 -28.464 1.00 22.28 102 THR A C 1
ATOM 738 O O . THR A 1 170 ? -24.842 30.608 -28.782 1.00 23.58 102 THR A O 1
ATOM 742 N N . GLY A 1 171 ? -23.863 29.194 -27.354 1.00 24.57 103 GLY A N 1
ATOM 743 C CA . GLY A 1 171 ? -24.966 29.321 -26.424 1.00 24.96 103 GLY A CA 1
ATOM 744 C C . GLY A 1 171 ? -24.798 28.409 -25.239 1.00 29.29 103 GLY A C 1
ATOM 745 O O . GLY A 1 171 ? -23.726 27.829 -25.026 1.00 24.92 103 GLY A O 1
ATOM 746 N N . GLY A 1 172 ? -25.870 28.276 -24.469 1.00 29.76 104 GLY A N 1
ATOM 747 C CA . GLY A 1 172 ? -25.846 27.441 -23.290 1.00 23.30 104 GLY A CA 1
ATOM 748 C C . GLY A 1 172 ? -26.452 28.163 -22.112 1.00 25.48 104 GLY A C 1
ATOM 749 O O . GLY A 1 172 ? -27.175 29.151 -22.271 1.00 24.77 104 GLY A O 1
ATOM 750 N N . GLN A 1 173 ? -26.145 27.676 -20.919 1.00 18.13 105 GLN A N 1
ATOM 751 C CA . GLN A 1 173 ? -26.782 28.208 -19.731 1.00 23.15 105 GLN A CA 1
ATOM 752 C C . GLN A 1 173 ? -25.948 27.908 -18.507 1.00 19.21 105 GLN A C 1
ATOM 753 O O . GLN A 1 173 ? -25.247 26.899 -18.447 1.00 17.68 105 GLN A O 1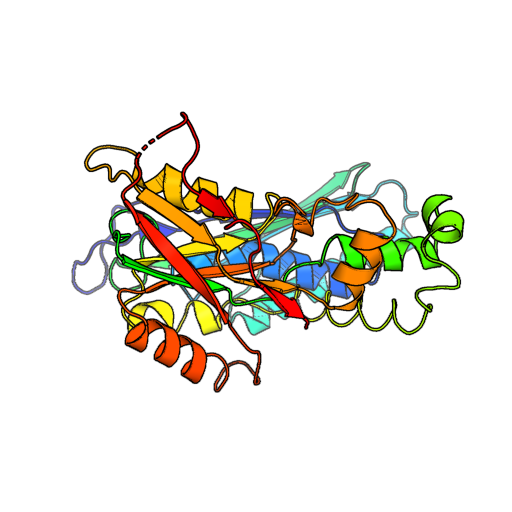
ATOM 759 N N . THR A 1 174 ? -26.021 28.805 -17.535 1.00 20.20 106 THR A N 1
ATOM 760 C CA . THR A 1 174 ? -25.358 28.602 -16.260 1.00 30.01 106 THR A CA 1
ATOM 761 C C . THR A 1 174 ? -26.416 28.688 -15.166 1.00 34.81 106 THR A C 1
ATOM 762 O O . THR A 1 174 ? -27.217 29.622 -15.145 1.00 30.02 106 THR A O 1
ATOM 766 N N . VAL A 1 175 ? -26.440 27.701 -14.276 1.00 31.18 107 VAL A N 1
ATOM 767 C CA . VAL A 1 175 ? -27.402 27.704 -13.176 1.00 27.21 107 VAL A CA 1
ATOM 768 C C . VAL A 1 175 ? -26.691 27.580 -11.839 1.00 28.73 107 VAL A C 1
ATOM 769 O O . VAL A 1 175 ? -25.623 26.969 -11.740 1.00 27.51 107 VAL A O 1
ATOM 773 N N . MET A 1 176 ? -27.277 28.189 -10.817 1.00 31.03 108 MET A N 1
ATOM 774 C CA . MET A 1 176 ? -26.806 28.018 -9.459 1.00 32.80 108 MET A CA 1
ATOM 775 C C . MET A 1 176 ? -27.220 26.634 -9.014 1.00 30.20 108 MET A C 1
ATOM 776 O O . MET A 1 176 ? -28.318 26.178 -9.335 1.00 31.33 108 MET A O 1
ATOM 781 N N . ASN A 1 177 ? -26.345 25.966 -8.273 1.00 24.80 109 ASN A N 1
ATOM 782 C CA . ASN A 1 177 ? -26.635 24.621 -7.802 1.00 26.16 109 ASN A CA 1
ATOM 783 C C . ASN A 1 177 ? -25.694 24.262 -6.663 1.00 27.56 109 ASN A C 1
ATOM 784 O O . ASN A 1 177 ? -24.560 24.729 -6.632 1.00 29.15 109 ASN A O 1
ATOM 789 N N . PRO A 1 178 ? -26.163 23.444 -5.710 1.00 27.47 110 PRO A N 1
ATOM 790 C CA . PRO A 1 178 ? -25.261 23.089 -4.606 1.00 29.32 110 PRO A CA 1
ATOM 791 C C . PRO A 1 178 ? -24.089 22.208 -5.034 1.00 31.43 110 PRO A C 1
ATOM 792 O O . PRO A 1 178 ? -23.065 22.195 -4.349 1.00 30.32 110 PRO A O 1
ATOM 796 N N . TRP A 1 179 ? -24.238 21.490 -6.148 1.00 22.37 111 TRP A N 1
ATOM 797 C CA . TRP A 1 179 ? -23.170 20.649 -6.670 1.00 26.78 111 TRP A CA 1
ATOM 798 C C . TRP A 1 179 ? -22.699 21.182 -8.027 1.00 26.57 111 TRP A C 1
ATOM 799 O O . TRP A 1 179 ? -23.515 21.422 -8.913 1.00 29.88 111 TRP A O 1
ATOM 810 N N . PRO A 1 180 ? -21.379 21.344 -8.204 1.00 25.07 112 PRO A N 1
ATOM 811 C CA . PRO A 1 180 ? -20.871 21.800 -9.503 1.00 27.28 112 PRO A CA 1
ATOM 812 C C . PRO A 1 180 ? -20.981 20.728 -10.586 1.00 24.90 112 PRO A C 1
ATOM 813 O O . PRO A 1 180 ? -20.927 19.527 -10.305 1.00 23.24 112 PRO A O 1
ATOM 817 N N . LEU A 1 181 ? -21.128 21.179 -11.826 1.00 22.35 113 LEU A N 1
ATOM 818 C CA . LEU A 1 181 ? -21.214 20.287 -12.984 1.00 17.16 113 LEU A CA 1
ATOM 819 C C . LEU A 1 181 ? -20.700 21.059 -14.176 1.00 20.59 113 LEU A C 1
ATOM 820 O O . LEU A 1 181 ? -20.992 22.242 -14.311 1.00 15.39 113 LEU A O 1
ATOM 825 N N . ILE A 1 182 ? -19.935 20.391 -15.036 1.00 15.05 114 ILE A N 1
ATOM 826 C CA . ILE A 1 182 ? -19.429 21.016 -16.246 1.00 13.69 114 ILE A CA 1
ATOM 827 C C . ILE A 1 182 ? -19.731 20.107 -17.424 1.00 15.14 114 ILE A C 1
ATOM 828 O O . ILE A 1 182 ? -19.232 18.981 -17.500 1.00 17.07 114 ILE A O 1
ATOM 833 N N . GLY A 1 183 ? -20.558 20.588 -18.345 1.00 13.42 115 GLY A N 1
ATOM 834 C CA . GLY A 1 183 ? -20.906 19.780 -19.498 1.00 15.49 115 GLY A CA 1
ATOM 835 C C . GLY A 1 183 ? -21.339 20.611 -20.687 1.00 16.04 115 GLY A C 1
ATOM 836 O O . GLY A 1 183 ? -21.062 21.808 -20.752 1.00 14.06 115 GLY A O 1
ATOM 837 N N . GLY A 1 184 ? -22.028 19.980 -21.629 1.00 11.97 116 GLY A N 1
ATOM 838 C CA . GLY A 1 184 ? -22.464 20.709 -22.801 1.00 13.90 116 GLY A CA 1
ATOM 839 C C . GLY A 1 184 ? -22.983 19.796 -23.885 1.00 15.20 116 GLY A C 1
ATOM 840 O O . GLY A 1 184 ? -23.269 18.629 -23.638 1.00 12.93 116 GLY A O 1
ATOM 841 N N . VAL A 1 185 ? -23.109 20.352 -25.085 1.00 14.03 117 VAL A N 1
ATOM 842 C CA . VAL A 1 185 ? -23.660 19.656 -26.234 1.00 12.03 117 VAL A CA 1
ATOM 843 C C . VAL A 1 185 ? -22.763 19.961 -27.418 1.00 12.05 117 VAL A C 1
ATOM 844 O O . VAL A 1 185 ? -22.267 21.079 -27.556 1.00 13.37 117 VAL A O 1
ATOM 848 N N . ALA A 1 186 ? -22.528 18.958 -28.250 1.00 13.59 118 ALA A N 1
ATOM 849 C CA . ALA A 1 186 ? -21.749 19.138 -29.469 1.00 12.82 118 ALA A CA 1
ATOM 850 C C . ALA A 1 186 ? -22.611 18.664 -30.628 1.00 11.88 118 ALA A C 1
ATOM 851 O O . ALA A 1 186 ? -23.321 17.671 -30.494 1.00 13.19 118 ALA A O 1
ATOM 853 N N . MET A 1 187 ? -22.566 19.378 -31.752 1.00 11.13 119 MET A N 1
ATOM 854 C CA . MET A 1 187 ? -23.422 19.036 -32.896 1.00 9.13 119 MET A CA 1
ATOM 855 C C . MET A 1 187 ? -22.668 19.151 -34.205 1.00 12.90 119 MET A C 1
ATOM 856 O O . MET A 1 187 ? -21.854 20.049 -34.353 1.00 15.43 119 MET A O 1
ATOM 861 N N . ALA A 1 188 ? -22.965 18.246 -35.145 1.00 13.18 120 ALA A N 1
ATOM 862 C CA . ALA A 1 188 ? -22.444 18.308 -36.507 1.00 13.09 120 ALA A CA 1
ATOM 863 C C . ALA A 1 188 ? -23.555 17.927 -37.475 1.00 14.25 120 ALA A C 1
ATOM 864 O O . ALA A 1 188 ? -24.357 17.035 -37.197 1.00 14.27 120 ALA A O 1
ATOM 866 N N . VAL A 1 189 ? -23.590 18.593 -38.618 1.00 10.96 121 VAL A N 1
ATOM 867 C CA . VAL A 1 189 ? -24.468 18.172 -39.704 1.00 12.12 121 VAL A CA 1
ATOM 868 C C . VAL A 1 189 ? -23.577 17.560 -40.776 1.00 18.64 121 VAL A C 1
ATOM 869 O O . VAL A 1 189 ? -22.688 18.229 -41.307 1.00 16.68 121 VAL A O 1
ATOM 873 N N . VAL A 1 190 ? -23.800 16.283 -41.070 1.00 16.18 122 VAL A N 1
ATOM 874 C CA . VAL A 1 190 ? -22.909 15.504 -41.939 1.00 15.69 122 VAL A CA 1
ATOM 875 C C . VAL A 1 190 ? -23.699 14.664 -42.953 1.00 19.29 122 VAL A C 1
ATOM 876 O O . VAL A 1 190 ? -24.884 14.391 -42.744 1.00 14.92 122 VAL A O 1
ATOM 880 N N . SER A 1 191 ? -23.046 14.268 -44.050 1.00 13.53 123 SER A N 1
ATOM 881 C CA . SER A 1 191 ? -23.591 13.276 -44.974 1.00 12.03 123 SER A CA 1
ATOM 882 C C . SER A 1 191 ? -23.095 11.909 -44.498 1.00 15.85 123 SER A C 1
ATOM 883 O O . SER A 1 191 ? -22.276 11.846 -43.578 1.00 17.11 123 SER A O 1
ATOM 886 N N . GLU A 1 192 ? -23.565 10.819 -45.109 1.00 17.12 124 GLU A N 1
ATOM 887 C CA . GLU A 1 192 ? -23.092 9.484 -44.710 1.00 21.23 124 GLU A CA 1
ATOM 888 C C . GLU A 1 192 ? -21.592 9.346 -44.893 1.00 25.72 124 GLU A C 1
ATOM 889 O O . GLU A 1 192 ? -20.915 8.681 -44.102 1.00 25.36 124 GLU A O 1
ATOM 895 N N . ALA A 1 193 ? -21.075 9.976 -45.944 1.00 16.41 125 ALA A N 1
ATOM 896 C CA . ALA A 1 193 ? -19.652 9.898 -46.263 1.00 22.26 125 ALA A CA 1
ATOM 897 C C . ALA A 1 193 ? -18.758 10.607 -45.242 1.00 23.75 125 ALA A C 1
ATOM 898 O O . ALA A 1 193 ? -17.537 10.450 -45.260 1.00 21.14 125 ALA A O 1
ATOM 900 N N . GLU A 1 194 ? -19.366 11.382 -44.351 1.00 16.59 126 GLU A N 1
ATOM 901 C CA . GLU A 1 194 ? -18.609 12.192 -43.402 1.00 14.64 126 GLU A CA 1
ATOM 902 C C . GLU A 1 194 ? -18.659 11.645 -41.969 1.00 20.40 126 GLU A C 1
ATOM 903 O O . GLU A 1 194 ? -18.260 12.326 -41.021 1.00 16.95 126 GLU A O 1
ATOM 909 N N . MET A 1 195 ? -19.154 10.423 -41.810 1.00 16.64 127 MET A N 1
ATOM 910 C CA . MET A 1 195 ? -19.144 9.782 -40.499 1.00 17.00 127 MET A CA 1
ATOM 911 C C . MET A 1 195 ? -18.886 8.293 -40.593 1.00 18.29 127 MET A C 1
ATOM 912 O O . MET A 1 195 ? -18.879 7.715 -41.681 1.00 19.64 127 MET A O 1
ATOM 917 N N . VAL A 1 196 ? -18.660 7.679 -39.437 1.00 13.59 128 VAL A N 1
ATOM 918 C CA . VAL A 1 196 ? -18.504 6.240 -39.343 1.00 13.46 128 VAL A CA 1
ATOM 919 C C . VAL A 1 196 ? -19.496 5.750 -38.308 1.00 17.01 128 VAL A C 1
ATOM 920 O O . VAL A 1 196 ? -19.341 6.047 -37.119 1.00 14.69 128 VAL A O 1
ATOM 924 N N . ARG A 1 197 ? -20.510 5.002 -38.740 1.00 15.45 129 ARG A N 1
ATOM 925 C CA . ARG A 1 197 ? -21.563 4.586 -37.817 1.00 14.13 129 ARG A CA 1
ATOM 926 C C . ARG A 1 197 ? -21.024 3.558 -36.828 1.00 11.10 129 ARG A C 1
ATOM 927 O O . ARG A 1 197 ? -20.186 2.741 -37.178 1.00 14.44 129 ARG A O 1
ATOM 935 N N . PRO A 1 198 ? -21.480 3.630 -35.574 1.00 12.07 130 PRO A N 1
ATOM 936 C CA . PRO A 1 198 ? -20.966 2.740 -34.521 1.00 12.81 130 PRO A CA 1
ATOM 937 C C . PRO A 1 198 ? -21.649 1.365 -34.474 1.00 19.35 130 PRO A C 1
ATOM 938 O O . PRO A 1 198 ? -21.216 0.487 -33.717 1.00 22.07 130 PRO A O 1
ATOM 942 N N . THR A 1 199 ? -22.696 1.168 -35.270 1.00 14.91 131 THR A N 1
ATOM 943 C CA . THR A 1 199 ? -23.256 -0.175 -35.425 1.00 18.30 131 THR A CA 1
ATOM 944 C C . THR A 1 199 ? -23.338 -0.539 -36.900 1.00 15.88 131 THR A C 1
ATOM 945 O O . THR A 1 199 ? -23.363 0.345 -37.775 1.00 18.65 131 THR A O 1
ATOM 949 N N . GLY A 1 200 ? -23.353 -1.837 -37.185 1.00 24.46 132 GLY A N 1
ATOM 950 C CA . GLY A 1 200 ? -23.495 -2.296 -38.554 1.00 29.27 132 GLY A CA 1
ATOM 951 C C . GLY A 1 200 ? -22.212 -2.623 -39.306 1.00 31.24 132 GLY A C 1
ATOM 952 O O . GLY A 1 200 ? -22.266 -3.257 -40.358 1.00 33.27 132 GLY A O 1
ATOM 953 N N . LEU A 1 201 ? -21.061 -2.194 -38.792 1.00 14.70 133 LEU A N 1
ATOM 954 C CA . LEU A 1 201 ? -19.781 -2.465 -39.468 1.00 18.33 133 LEU A CA 1
ATOM 955 C C . LEU A 1 201 ? -18.887 -3.465 -38.730 1.00 19.73 133 LEU A C 1
ATOM 956 O O . LEU A 1 201 ? -17.984 -4.064 -39.326 1.00 14.41 133 LEU A O 1
ATOM 961 N N . LEU A 1 202 ? -19.117 -3.619 -37.431 1.00 18.99 134 LEU A N 1
ATOM 962 C CA . LEU A 1 202 ? -18.272 -4.463 -36.589 1.00 14.87 134 LEU A CA 1
ATOM 963 C C . LEU A 1 202 ? -18.401 -5.943 -36.954 1.00 21.69 134 LEU A C 1
ATOM 964 O O . LEU A 1 202 ? -19.512 -6.454 -37.063 1.00 23.90 134 LEU A O 1
ATOM 969 N N . CYS A 1 203 ? -17.271 -6.626 -37.141 1.00 16.67 135 CYS A N 1
ATOM 970 C CA . CYS A 1 203 ? -17.272 -8.052 -37.501 1.00 19.91 135 CYS A CA 1
ATOM 971 C C . CYS A 1 203 ? -16.344 -8.856 -36.600 1.00 23.82 135 CYS A C 1
ATOM 972 O O . CYS A 1 203 ? -15.396 -8.315 -36.040 1.00 18.76 135 CYS A O 1
ATOM 975 N N . ALA A 1 204 ? -16.600 -10.156 -36.496 1.00 20.18 136 ALA A N 1
ATOM 976 C CA . ALA A 1 204 ? -15.665 -11.065 -35.850 1.00 25.25 136 ALA A CA 1
ATOM 977 C C . ALA A 1 204 ? -14.344 -11.050 -36.614 1.00 25.24 136 ALA A C 1
ATOM 978 O O . ALA A 1 204 ? -14.326 -11.069 -37.846 1.00 22.54 136 ALA A O 1
ATOM 980 N N . GLY A 1 205 ? -13.235 -11.006 -35.886 1.00 19.85 137 GLY A N 1
ATOM 981 C CA . GLY A 1 205 ? -11.935 -10.882 -36.514 1.00 25.63 137 GLY A CA 1
ATOM 982 C C . GLY A 1 205 ? -11.359 -9.477 -36.467 1.00 22.73 137 GLY A C 1
ATOM 983 O O . GLY A 1 205 ? -10.145 -9.301 -36.575 1.00 24.44 137 GLY A O 1
ATOM 984 N N . ASP A 1 206 ? -12.218 -8.474 -36.308 1.00 14.75 138 ASP A N 1
ATOM 985 C CA . ASP A 1 206 ? -11.765 -7.084 -36.274 1.00 18.62 138 ASP A CA 1
ATOM 986 C C . ASP A 1 206 ? -10.805 -6.831 -35.111 1.00 17.89 138 ASP A C 1
ATOM 987 O O . ASP A 1 206 ? -10.912 -7.467 -34.060 1.00 17.91 138 ASP A O 1
ATOM 992 N N . ILE A 1 207 ? -9.882 -5.894 -35.320 1.00 14.88 139 ILE A N 1
ATOM 993 C CA . ILE A 1 207 ? -8.816 -5.565 -34.365 1.00 16.33 139 ILE A CA 1
ATOM 994 C C . ILE A 1 207 ? -9.160 -4.275 -33.622 1.00 15.96 139 ILE A C 1
ATOM 995 O O . ILE A 1 207 ? -9.645 -3.312 -34.224 1.00 15.28 139 ILE A O 1
ATOM 1000 N N . LEU A 1 208 ? -8.912 -4.259 -32.314 1.00 12.81 140 LEU A N 1
ATOM 1001 C CA . LEU A 1 208 ? -9.306 -3.138 -31.460 1.00 13.64 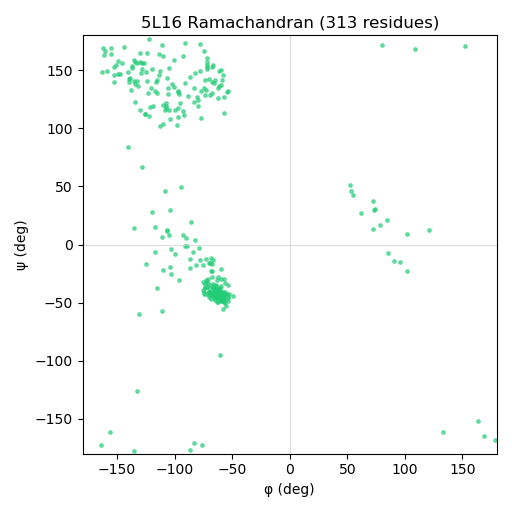140 LEU A CA 1
ATOM 1002 C C . LEU A 1 208 ? -8.109 -2.282 -31.059 1.00 15.72 140 LEU A C 1
ATOM 1003 O O . LEU A 1 208 ? -7.050 -2.811 -30.688 1.00 17.03 140 LEU A O 1
ATOM 1008 N N . VAL A 1 209 ? -8.262 -0.962 -31.143 1.00 12.85 141 VAL A N 1
ATOM 1009 C CA . VAL A 1 209 ? -7.219 -0.062 -30.664 1.00 12.56 141 VAL A CA 1
ATOM 1010 C C . VAL A 1 209 ? -7.770 1.004 -29.709 1.00 14.26 141 VAL A C 1
ATOM 1011 O O . VAL A 1 209 ? -8.922 1.425 -29.827 1.00 17.00 141 VAL A O 1
ATOM 1015 N N . LEU A 1 210 ? -6.941 1.394 -28.747 1.00 9.98 142 LEU A N 1
ATOM 1016 C CA . LEU A 1 210 ? -7.319 2.368 -27.729 1.00 11.31 142 LEU A CA 1
ATOM 1017 C C . LEU A 1 210 ? -6.349 3.531 -27.837 1.00 11.69 142 LEU A C 1
ATOM 1018 O O . LEU A 1 210 ? -5.135 3.319 -27.953 1.00 16.83 142 LEU A O 1
ATOM 1023 N N . THR A 1 211 ? -6.866 4.759 -27.806 1.00 9.32 143 THR A N 1
ATOM 1024 C CA . THR A 1 211 ? -6.029 5.921 -28.130 1.00 11.47 143 THR A CA 1
ATOM 1025 C C . THR A 1 211 ? -5.549 6.766 -26.943 1.00 15.06 143 THR A C 1
ATOM 1026 O O . THR A 1 211 ? -4.787 7.726 -27.129 1.00 14.34 143 THR A O 1
ATOM 1030 N N . LYS A 1 212 ? -5.993 6.427 -25.738 1.00 10.10 144 LYS A N 1
ATOM 1031 C CA . LYS A 1 212 ? -5.460 7.075 -24.529 1.00 9.89 144 LYS A CA 1
ATOM 1032 C C . LYS A 1 212 ? -5.290 6.045 -23.417 1.00 13.68 144 LYS A C 1
ATOM 1033 O O . LYS A 1 212 ? -6.060 5.098 -23.337 1.00 13.08 144 LYS A O 1
ATOM 1039 N N . PRO A 1 213 ? -4.289 6.239 -22.545 1.00 13.38 145 PRO A N 1
ATOM 1040 C CA . PRO A 1 213 ? -4.061 5.280 -21.457 1.00 10.25 145 PRO A CA 1
ATOM 1041 C C . PRO A 1 213 ? -5.132 5.369 -20.373 1.00 13.92 145 PRO A C 1
ATOM 1042 O O . PRO A 1 213 ? -5.817 6.382 -20.266 1.00 17.51 145 PRO A O 1
ATOM 1046 N N . LEU A 1 214 ? -5.254 4.312 -19.571 1.00 15.02 146 LEU A N 1
ATOM 1047 C CA . LEU A 1 214 ? -6.283 4.226 -18.537 1.00 10.18 146 LEU A CA 1
ATOM 1048 C C . LEU A 1 214 ? -5.682 4.558 -17.179 1.00 12.78 146 LEU A C 1
ATOM 1049 O O . LEU A 1 214 ? -4.477 4.426 -16.992 1.00 13.84 146 LEU A O 1
ATOM 1054 N N . GLY A 1 215 ? -6.533 4.952 -16.233 1.00 17.11 147 GLY A N 1
ATOM 1055 C CA . GLY A 1 215 ? -6.098 5.144 -14.861 1.00 18.08 147 GLY A CA 1
ATOM 1056 C C . GLY A 1 215 ? -6.313 6.540 -14.314 1.00 23.22 147 GLY A C 1
ATOM 1057 O O . GLY A 1 215 ? -5.794 6.862 -13.242 1.00 18.74 147 GLY A O 1
ATOM 1058 N N . CYS A 1 216 ? -7.089 7.372 -15.011 1.00 16.51 148 CYS A N 1
ATOM 1059 C CA A CYS A 1 216 ? -7.289 8.763 -14.589 0.56 19.11 148 CYS A CA 1
ATOM 1060 C CA B CYS A 1 216 ? -7.241 8.758 -14.564 0.44 18.01 148 CYS A CA 1
ATOM 1061 C C . CYS A 1 216 ? -8.048 8.912 -13.264 1.00 17.92 148 CYS A C 1
ATOM 1062 O O . CYS A 1 216 ? -7.833 9.872 -12.518 1.00 18.69 148 CYS A O 1
ATOM 1067 N N . GLN A 1 217 ? -8.948 7.974 -12.973 1.00 17.77 149 GLN A N 1
ATOM 1068 C CA . GLN A 1 217 ? -9.707 8.044 -11.714 1.00 18.59 149 GLN A CA 1
ATOM 1069 C C . GLN A 1 217 ? -8.775 7.890 -10.515 1.00 19.05 149 GLN A C 1
ATOM 1070 O O . GLN A 1 217 ? -8.920 8.583 -9.493 1.00 19.30 149 GLN A O 1
ATOM 1076 N N . VAL A 1 218 ? -7.834 6.960 -10.632 1.00 15.93 150 VAL A N 1
ATOM 1077 C CA . VAL A 1 218 ? -6.816 6.778 -9.605 1.00 22.86 150 VAL A CA 1
ATOM 1078 C C . VAL A 1 218 ? -5.963 8.039 -9.472 1.00 24.22 150 VAL A C 1
ATOM 1079 O O . VAL A 1 218 ? -5.682 8.506 -8.366 1.00 23.44 150 VAL A O 1
ATOM 1083 N N . ALA A 1 219 ? -5.563 8.592 -10.612 1.00 21.23 151 ALA A N 1
ATOM 1084 C CA . ALA A 1 219 ? -4.733 9.790 -10.631 1.00 18.37 151 ALA A CA 1
ATOM 1085 C C . ALA A 1 219 ? -5.388 10.966 -9.915 1.00 22.57 151 ALA A C 1
ATOM 1086 O O . ALA A 1 219 ? -4.754 11.641 -9.102 1.00 20.78 151 ALA A O 1
ATOM 1088 N N . VAL A 1 220 ? -6.656 11.208 -10.228 1.00 23.74 152 VAL A N 1
ATOM 1089 C CA . VAL A 1 220 ? -7.392 12.334 -9.664 1.00 23.12 152 VAL A CA 1
ATOM 1090 C C . VAL A 1 220 ? -7.595 12.192 -8.158 1.00 28.50 152 VAL A C 1
ATOM 1091 O O . VAL A 1 220 ? -7.495 13.172 -7.411 1.00 24.52 152 VAL A O 1
ATOM 1095 N N . ASN A 1 221 ? -7.857 10.974 -7.701 1.00 21.18 153 ASN A N 1
ATOM 1096 C CA . ASN A 1 221 ? -8.077 10.772 -6.273 1.00 24.43 153 ASN A CA 1
ATOM 1097 C C . ASN A 1 221 ? -6.807 10.886 -5.428 1.00 28.66 153 ASN A C 1
ATOM 1098 O O . ASN A 1 221 ? -6.849 11.416 -4.322 1.00 32.30 153 ASN A O 1
ATOM 1103 N N . LEU A 1 222 ? -5.678 10.417 -5.950 1.00 26.31 154 LEU A N 1
ATOM 1104 C CA . LEU A 1 222 ? -4.404 10.569 -5.236 1.00 22.54 154 LEU A CA 1
ATOM 1105 C C . LEU A 1 222 ? -3.988 12.033 -5.092 1.00 29.01 154 LEU A C 1
ATOM 1106 O O . LEU A 1 222 ? -3.494 12.456 -4.035 1.00 27.60 154 LEU A O 1
ATOM 1111 N N . LYS A 1 223 ? -4.184 12.804 -6.155 1.00 27.34 155 LYS A N 1
ATOM 1112 C CA . LYS A 1 223 ? -3.885 14.228 -6.127 1.00 30.96 155 LYS A CA 1
ATOM 1113 C C . LYS A 1 223 ? -4.760 14.946 -5.110 1.00 32.89 155 LYS A C 1
ATOM 1114 O O . LYS A 1 223 ? -4.300 15.845 -4.403 1.00 30.30 155 LYS A O 1
ATOM 1120 N N . GLN A 1 224 ? -6.030 14.553 -5.061 1.00 31.41 156 GLN A N 1
ATOM 1121 C CA . GLN A 1 224 ? -6.985 15.128 -4.121 1.00 38.17 156 GLN A CA 1
ATOM 1122 C C . GLN A 1 224 ? -6.498 14.955 -2.688 1.00 40.05 156 GLN A C 1
ATOM 1123 O O . GLN A 1 224 ? -6.609 15.867 -1.859 1.00 40.67 156 GLN A O 1
ATOM 1129 N N . TRP A 1 225 ? -5.942 13.782 -2.405 1.00 30.02 157 TRP A N 1
ATOM 1130 C CA . TRP A 1 225 ? -5.508 13.448 -1.054 1.00 31.27 157 TRP A CA 1
ATOM 1131 C C . TRP A 1 225 ? -4.331 14.286 -0.551 1.00 38.52 157 TRP A C 1
ATOM 1132 O O . TRP A 1 225 ? -4.029 14.285 0.642 1.00 41.74 157 TRP A O 1
ATOM 1143 N N . LEU A 1 226 ? -3.672 15.009 -1.450 1.00 34.97 158 LEU A N 1
ATOM 1144 C CA . LEU A 1 226 ? -2.568 15.871 -1.042 1.00 43.22 158 LEU A CA 1
ATOM 1145 C C . LEU A 1 226 ? -3.081 17.119 -0.323 1.00 48.35 158 LEU A C 1
ATOM 1146 O O . LEU A 1 226 ? -2.471 17.588 0.637 1.00 51.02 158 LEU A O 1
ATOM 1151 N N . LEU A 1 227 ? -4.210 17.645 -0.789 1.00 47.48 159 LEU A N 1
ATOM 1152 C CA . LEU A 1 227 ? -4.782 18.864 -0.223 1.00 50.50 159 LEU A CA 1
ATOM 1153 C C . LEU A 1 227 ? -5.855 18.558 0.814 1.00 44.99 159 LEU A C 1
ATOM 1154 O O . LEU A 1 227 ? -6.057 19.329 1.755 1.00 44.85 159 LEU A O 1
ATOM 1156 N N . ARG A 1 228 ? -6.546 17.435 0.635 1.00 39.61 160 ARG A N 1
ATOM 1157 C CA . ARG A 1 228 ? -7.593 17.013 1.565 1.00 44.10 160 ARG A CA 1
ATOM 1158 C C . ARG A 1 228 ? -7.537 15.503 1.765 1.00 46.55 160 ARG A C 1
ATOM 1159 O O . ARG A 1 228 ? -8.277 14.757 1.124 1.00 54.33 160 ARG A O 1
ATOM 1161 N N . PRO A 1 229 ? -6.667 15.054 2.677 1.00 53.90 161 PRO A N 1
ATOM 1162 C CA . PRO A 1 229 ? -6.287 13.649 2.849 1.00 59.58 161 PRO A CA 1
ATOM 1163 C C . PRO A 1 229 ? -7.403 12.754 3.371 1.00 71.30 161 PRO A C 1
ATOM 1164 O O . PRO A 1 229 ? -8.303 13.207 4.077 1.00 73.12 161 PRO A O 1
ATOM 1168 N N . SER A 1 230 ? -7.322 11.478 3.015 1.00 75.81 162 SER A N 1
ATOM 1169 C CA . SER A 1 230 ? -8.193 10.453 3.568 1.00 74.16 162 SER A CA 1
ATOM 1170 C C . SER A 1 230 ? -7.314 9.513 4.387 1.00 72.07 162 SER A C 1
ATOM 1171 O O . SER A 1 230 ? -6.090 9.541 4.252 1.00 71.55 162 SER A O 1
ATOM 1174 N N . PRO A 1 231 ? -7.923 8.692 5.256 1.00 70.25 163 PRO A N 1
ATOM 1175 C CA . PRO A 1 231 ? -7.117 7.745 6.035 1.00 68.72 163 PRO A CA 1
ATOM 1176 C C . PRO A 1 231 ? -6.384 6.729 5.159 1.00 60.05 163 PRO A C 1
ATOM 1177 O O . PRO A 1 231 ? -5.322 6.236 5.551 1.00 52.01 163 PRO A O 1
ATOM 1181 N N . LEU A 1 232 ? -6.946 6.427 3.992 1.00 53.58 164 LEU A N 1
ATOM 1182 C CA . LEU A 1 232 ? -6.343 5.468 3.075 1.00 47.37 164 LEU A CA 1
ATOM 1183 C C . LEU A 1 232 ? -5.024 5.998 2.518 1.00 45.61 164 LEU A C 1
ATOM 1184 O O . LEU A 1 232 ? -4.092 5.230 2.265 1.00 44.64 164 LEU A O 1
ATOM 1189 N N . TYR A 1 233 ? -4.953 7.312 2.329 1.00 45.02 165 TYR A N 1
ATOM 1190 C CA . TYR A 1 233 ? -3.729 7.942 1.846 1.00 41.10 165 TYR A CA 1
ATOM 1191 C C . TYR A 1 233 ? -2.563 7.679 2.796 1.00 41.64 165 TYR A C 1
ATOM 1192 O O . TYR A 1 233 ? -1.482 7.283 2.363 1.00 39.38 165 TYR A O 1
ATOM 1201 N N . GLU A 1 234 ? -2.788 7.887 4.091 1.00 47.05 166 GLU A N 1
ATOM 1202 C CA . GLU A 1 234 ? -1.735 7.683 5.083 1.00 47.55 166 GLU A CA 1
ATOM 1203 C C . GLU A 1 234 ? -1.474 6.196 5.316 1.00 49.00 166 GLU A C 1
ATOM 1204 O O . GLU A 1 234 ? -0.341 5.786 5.563 1.00 49.83 166 GLU A O 1
ATOM 1206 N N . GLU A 1 235 ? -2.528 5.393 5.226 1.00 47.57 167 GLU A N 1
ATOM 1207 C CA . GLU A 1 235 ? -2.426 3.960 5.481 1.00 52.51 167 GLU A CA 1
ATOM 1208 C C . GLU A 1 235 ? -1.650 3.217 4.395 1.00 50.12 167 GLU A C 1
ATOM 1209 O O . GLU A 1 235 ? -0.814 2.362 4.696 1.00 48.33 167 GLU A O 1
ATOM 1211 N N . ALA A 1 236 ? -1.919 3.556 3.135 1.00 39.08 168 ALA A N 1
ATOM 1212 C CA . ALA A 1 236 ? -1.476 2.737 2.011 1.00 37.54 168 ALA A CA 1
ATOM 1213 C C . ALA A 1 236 ? -0.639 3.466 0.958 1.00 41.75 168 ALA A C 1
ATOM 1214 O O . ALA A 1 236 ? 0.016 2.823 0.139 1.00 42.20 168 ALA A O 1
ATOM 1216 N N . ILE A 1 237 ? -0.667 4.796 0.965 1.00 39.14 169 ILE A N 1
ATOM 1217 C CA . ILE A 1 237 ? -0.016 5.566 -0.099 1.00 39.97 169 ILE A CA 1
ATOM 1218 C C . ILE A 1 237 ? 1.228 6.332 0.358 1.00 38.89 169 ILE A C 1
ATOM 1219 O O . ILE A 1 237 ? 2.306 6.159 -0.208 1.00 40.84 169 ILE A O 1
ATOM 1224 N N . ALA A 1 238 ? 1.062 7.189 1.363 1.00 41.57 170 ALA A N 1
ATOM 1225 C CA . ALA A 1 238 ? 2.162 7.988 1.898 1.00 41.20 170 ALA A CA 1
ATOM 1226 C C . ALA A 1 238 ? 3.346 7.112 2.290 1.00 38.38 170 ALA A C 1
ATOM 1227 O O . ALA A 1 238 ? 3.178 6.095 2.958 1.00 41.06 170 ALA A O 1
ATOM 1229 N N . GLY A 1 239 ? 4.541 7.505 1.855 1.00 37.03 171 GLY A N 1
ATOM 1230 C CA . GLY A 1 239 ? 5.749 6.753 2.144 1.00 42.70 171 GLY A CA 1
ATOM 1231 C C . GLY A 1 239 ? 6.104 5.699 1.109 1.00 39.55 171 GLY A C 1
ATOM 1232 O O . GLY A 1 239 ? 7.224 5.176 1.112 1.00 38.79 171 GLY A O 1
ATOM 1233 N N . HIS A 1 240 ? 5.151 5.383 0.232 1.00 35.09 172 HIS A N 1
ATOM 1234 C CA . HIS A 1 240 ? 5.353 4.400 -0.833 1.00 39.38 172 HIS A CA 1
ATOM 1235 C C . HIS A 1 240 ? 5.266 5.053 -2.216 1.00 38.69 172 HIS A C 1
ATOM 1236 O O . HIS A 1 240 ? 5.989 4.683 -3.139 1.00 39.33 172 HIS A O 1
ATOM 1243 N N . ILE A 1 241 ? 4.366 6.018 -2.353 1.00 30.83 173 ILE A N 1
ATOM 1244 C CA . ILE A 1 241 ? 4.252 6.795 -3.587 1.00 31.72 173 ILE A CA 1
ATOM 1245 C C . ILE A 1 241 ? 4.355 8.276 -3.235 1.00 36.46 173 ILE A C 1
ATOM 1246 O O . ILE A 1 241 ? 3.479 8.827 -2.570 1.00 38.65 173 ILE A O 1
ATOM 1251 N N . SER A 1 242 ? 5.447 8.905 -3.660 1.00 31.83 174 SER A N 1
ATOM 1252 C CA . SER A 1 242 ? 5.783 10.258 -3.228 1.00 31.23 174 SER A CA 1
ATOM 1253 C C . SER A 1 242 ? 4.862 11.318 -3.832 1.00 29.96 174 SER A C 1
ATOM 1254 O O . SER A 1 242 ? 4.263 11.101 -4.900 1.00 28.13 174 SER A O 1
ATOM 1257 N N . PRO A 1 243 ? 4.764 12.481 -3.167 1.00 31.88 175 PRO A N 1
ATOM 1258 C CA . PRO A 1 243 ? 4.008 13.609 -3.722 1.00 30.09 175 PRO A CA 1
ATOM 1259 C C . PRO A 1 243 ? 4.458 13.963 -5.139 1.00 35.51 175 PRO A C 1
ATOM 1260 O O . PRO A 1 243 ? 3.623 14.352 -5.951 1.00 28.18 175 PRO A O 1
ATOM 1264 N N . GLU A 1 244 ? 5.752 13.826 -5.427 1.00 32.70 176 GLU A N 1
ATOM 1265 C CA . GLU A 1 244 ? 6.262 14.060 -6.778 1.00 36.77 176 GLU A CA 1
ATOM 1266 C C . GLU A 1 244 ? 5.773 13.017 -7.787 1.00 34.82 176 GLU A C 1
ATOM 1267 O O . GLU A 1 244 ? 5.391 13.367 -8.900 1.00 28.72 176 GLU A O 1
ATOM 1273 N N . GLU A 1 245 ? 5.787 11.741 -7.413 1.00 26.42 177 GLU A N 1
ATOM 1274 C CA . GLU A 1 245 ? 5.237 10.708 -8.294 1.00 24.81 177 GLU A CA 1
ATOM 1275 C C . GLU A 1 245 ? 3.734 10.892 -8.505 1.00 37.76 177 GLU A C 1
ATOM 1276 O O . GLU A 1 245 ? 3.212 10.604 -9.588 1.00 25.87 177 GLU A O 1
ATOM 1282 N N . ILE A 1 246 ? 3.044 11.355 -7.465 1.00 24.31 178 ILE A N 1
ATOM 1283 C CA . ILE A 1 246 ? 1.616 11.632 -7.552 1.00 25.78 178 ILE A CA 1
ATOM 1284 C C . ILE A 1 246 ? 1.364 12.853 -8.426 1.00 30.52 178 ILE A C 1
ATOM 1285 O O . ILE A 1 246 ? 0.428 12.868 -9.230 1.00 23.53 178 ILE A O 1
ATOM 1290 N N . GLU A 1 247 ? 2.207 13.874 -8.275 1.00 27.42 179 GLU A N 1
ATOM 1291 C CA A GLU A 1 247 ? 2.115 15.058 -9.117 0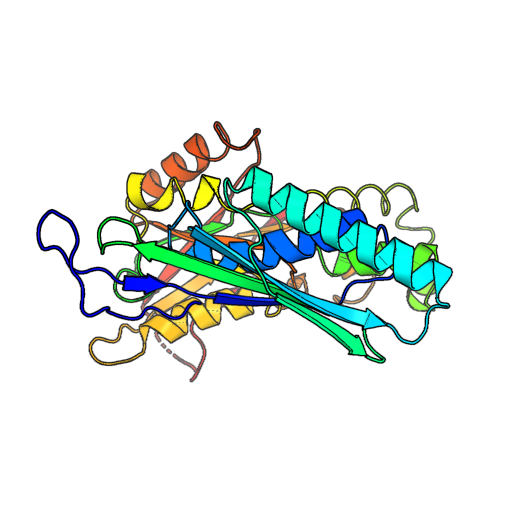.58 32.72 179 GLU A CA 1
ATOM 1292 C CA B GLU A 1 247 ? 2.110 15.057 -9.120 0.42 32.91 179 GLU A CA 1
ATOM 1293 C C . GLU A 1 247 ? 2.301 14.669 -10.582 1.00 28.26 179 GLU A C 1
ATOM 1294 O O . GLU A 1 247 ? 1.549 15.114 -11.450 1.00 30.58 179 GLU A O 1
ATOM 1305 N N . GLU A 1 248 ? 3.306 13.833 -10.850 1.00 23.88 180 GLU A N 1
ATOM 1306 C CA . GLU A 1 248 ? 3.570 13.384 -12.217 1.00 24.65 180 GLU A CA 1
ATOM 1307 C C . GLU A 1 248 ? 2.415 12.545 -12.776 1.00 22.25 180 GLU A C 1
ATOM 1308 O O . GLU A 1 248 ? 2.005 12.751 -13.917 1.00 25.01 180 GLU A O 1
ATOM 1314 N N . LEU A 1 249 ? 1.886 11.611 -11.986 1.00 18.93 181 LEU A N 1
ATOM 1315 C CA . LEU A 1 249 ? 0.732 10.819 -12.439 1.00 18.07 181 LEU A CA 1
ATOM 1316 C C . LEU A 1 249 ? -0.454 11.728 -12.759 1.00 22.93 181 LEU A C 1
ATOM 1317 O O . LEU A 1 249 ? -1.063 11.628 -13.829 1.00 16.97 181 LEU A O 1
ATOM 1322 N N . TYR A 1 250 ? -0.767 12.631 -11.836 1.00 20.44 182 TYR A N 1
ATOM 1323 C CA . TYR A 1 250 ? -1.851 13.582 -12.052 1.00 23.75 182 TYR A CA 1
ATOM 1324 C C . TYR A 1 250 ? -1.629 14.476 -13.284 1.00 25.33 182 TYR A C 1
ATOM 1325 O O . TYR A 1 250 ? -2.561 14.750 -14.036 1.00 22.15 182 TYR A O 1
ATOM 1334 N N . ASN A 1 251 ? -0.404 14.940 -13.500 1.00 21.60 183 ASN A N 1
ATOM 1335 C CA . ASN A 1 251 ? -0.138 15.774 -14.673 1.00 19.01 183 ASN A CA 1
ATOM 1336 C C . ASN A 1 251 ? -0.285 14.996 -15.972 1.00 15.74 183 ASN A C 1
ATOM 1337 O O . ASN A 1 251 ? -0.828 15.511 -16.962 1.00 18.79 183 ASN A O 1
ATOM 1342 N N . MET A 1 252 ? 0.183 13.754 -15.980 1.00 17.76 184 MET A N 1
ATOM 1343 C CA A MET A 1 252 ? 0.026 12.875 -17.141 0.57 17.77 184 MET A CA 1
ATOM 1344 C CA B MET A 1 252 ? 0.025 12.937 -17.174 0.43 17.52 184 MET A CA 1
ATOM 1345 C C . MET A 1 252 ? -1.448 12.632 -17.420 1.00 17.27 184 MET A C 1
ATOM 1346 O O . MET A 1 252 ? -1.894 12.640 -18.570 1.00 17.56 184 MET A O 1
ATOM 1355 N N . ALA A 1 253 ? -2.202 12.388 -16.348 1.00 16.57 185 ALA A N 1
ATOM 1356 C CA . ALA A 1 253 ? -3.625 12.086 -16.500 1.00 18.41 185 ALA A CA 1
ATOM 1357 C C . ALA A 1 253 ? -4.415 13.294 -16.978 1.00 15.68 185 ALA A C 1
ATOM 1358 O O . ALA A 1 253 ? -5.211 13.175 -17.885 1.00 14.14 185 ALA A O 1
ATOM 1360 N N . THR A 1 254 ? -4.205 14.455 -16.372 1.00 16.76 186 THR A N 1
ATOM 1361 C CA . THR A 1 254 ? -4.937 15.639 -16.809 1.00 18.58 186 THR A CA 1
ATOM 1362 C C . THR A 1 254 ? -4.496 16.102 -18.206 1.00 16.01 186 THR A C 1
ATOM 1363 O O . THR A 1 254 ? -5.319 16.577 -18.985 1.00 16.93 186 THR A O 1
ATOM 1367 N N . ASP A 1 255 ? -3.212 15.959 -18.524 1.00 16.19 187 ASP A N 1
ATOM 1368 C CA . ASP A 1 255 ? -2.752 16.245 -19.887 1.00 17.31 187 ASP A CA 1
ATOM 1369 C C . ASP A 1 255 ? -3.504 15.382 -20.883 1.00 15.88 187 ASP A C 1
ATOM 1370 O O . ASP A 1 255 ? -3.957 15.862 -21.924 1.00 20.25 187 ASP A O 1
ATOM 1375 N N . SER A 1 256 ? -3.652 14.102 -20.552 1.00 14.26 188 SER A N 1
ATOM 1376 C CA . SER A 1 256 ? -4.354 13.170 -21.425 1.00 16.99 188 SER A CA 1
ATOM 1377 C C . SER A 1 256 ? -5.849 13.496 -21.528 1.00 16.75 188 SER A C 1
ATOM 1378 O O . SER A 1 256 ? -6.426 13.445 -22.608 1.00 14.02 188 SER A O 1
ATOM 1381 N N . MET A 1 257 ? -6.468 13.836 -20.402 1.00 16.81 189 MET A N 1
ATOM 1382 C CA A MET A 1 257 ? -7.901 14.122 -20.380 0.55 16.66 189 MET A CA 1
ATOM 1383 C CA B MET A 1 257 ? -7.902 14.126 -20.374 0.45 16.61 189 MET A CA 1
ATOM 1384 C C . MET A 1 257 ? -8.295 15.346 -21.213 1.00 19.42 189 MET A C 1
ATOM 1385 O O . MET A 1 257 ? -9.327 15.337 -21.877 1.00 16.55 189 MET A O 1
ATOM 1394 N N . ARG A 1 258 ? -7.478 16.400 -21.185 1.00 16.19 190 ARG A N 1
ATOM 1395 C CA . ARG A 1 258 ? -7.821 17.597 -21.960 1.00 17.79 190 ARG A CA 1
ATOM 1396 C C . ARG A 1 258 ? -7.531 17.462 -23.457 1.00 16.69 190 ARG A C 1
ATOM 1397 O O . ARG A 1 258 ? -7.994 18.281 -24.254 1.00 14.89 190 ARG A O 1
ATOM 1405 N N . ARG A 1 259 ? -6.771 16.438 -23.840 1.00 12.06 191 ARG A N 1
ATOM 1406 C CA . ARG A 1 259 ? -6.471 16.220 -25.257 1.00 13.17 191 ARG A CA 1
ATOM 1407 C C . ARG A 1 259 ? -7.737 15.831 -26.010 1.00 16.99 191 ARG A C 1
ATOM 1408 O O . ARG A 1 259 ? -8.563 15.063 -25.511 1.00 15.23 191 ARG A O 1
ATOM 1416 N N . LEU A 1 260 ? -7.886 16.364 -27.217 1.00 13.72 192 LEU A N 1
ATOM 1417 C CA . LEU A 1 260 ? -9.047 16.046 -28.039 1.00 12.97 192 LEU A CA 1
ATOM 1418 C C . LEU A 1 260 ? -8.809 14.724 -28.767 1.00 15.43 192 LEU A C 1
ATOM 1419 O O . LEU A 1 260 ? -7.676 14.395 -29.116 1.00 13.43 192 LEU A O 1
ATOM 1424 N N . ASN A 1 261 ? -9.882 13.976 -28.988 1.00 9.56 193 ASN A N 1
ATOM 1425 C CA . ASN A 1 261 ? -9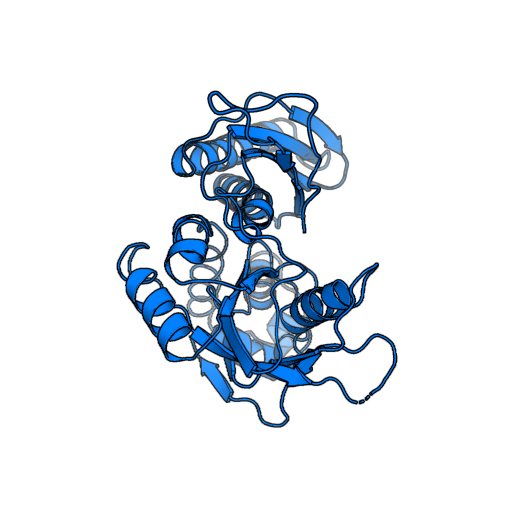.831 12.773 -29.821 1.00 13.77 193 ASN A CA 1
ATOM 1426 C C . ASN A 1 261 ? -10.030 13.149 -31.296 1.00 13.16 193 ASN A C 1
ATOM 1427 O O . ASN A 1 261 ? -10.374 12.305 -32.132 1.00 11.02 193 ASN A O 1
ATOM 1432 N N . ARG A 1 262 ? -9.807 14.419 -31.614 1.00 11.60 194 ARG A N 1
ATOM 1433 C CA . ARG A 1 262 ? -10.102 14.928 -32.965 1.00 12.56 194 ARG A CA 1
ATOM 1434 C C . ARG A 1 262 ? -9.272 14.270 -34.086 1.00 13.43 194 ARG A C 1
ATOM 1435 O O . ARG A 1 262 ? -9.810 13.895 -35.128 1.00 13.26 194 ARG A O 1
ATOM 1443 N N . GLU A 1 263 ? -7.970 14.118 -33.878 1.00 13.42 195 GLU A N 1
ATOM 1444 C CA . GLU A 1 263 ? -7.125 13.531 -34.911 1.00 12.77 195 GLU A CA 1
ATOM 1445 C C . GLU A 1 263 ? -7.507 12.078 -35.148 1.00 15.89 195 GLU A C 1
ATOM 1446 O O . GLU A 1 263 ? -7.518 11.618 -36.286 1.00 16.39 195 GLU A O 1
ATOM 1452 N N . GLY A 1 264 ? -7.840 11.373 -34.065 1.00 14.54 196 GLY A N 1
ATOM 1453 C CA . GLY A 1 264 ? -8.344 10.017 -34.157 1.00 12.05 196 GLY A CA 1
ATOM 1454 C C . GLY A 1 264 ? -9.583 9.955 -35.023 1.00 14.32 196 GLY A C 1
ATOM 1455 O O . GLY A 1 264 ? -9.671 9.127 -35.935 1.00 13.64 196 GLY A O 1
ATOM 1456 N N . ALA A 1 265 ? -10.539 10.843 -34.756 1.00 9.78 197 ALA A N 1
ATOM 1457 C CA . ALA A 1 265 ? -11.747 10.926 -35.586 1.00 11.81 197 ALA A CA 1
ATOM 1458 C C . ALA A 1 265 ? -11.430 11.160 -37.060 1.00 13.74 197 ALA A C 1
ATOM 1459 O O . ALA A 1 265 ? -12.065 10.565 -37.942 1.00 12.83 197 ALA A O 1
ATOM 1461 N N . ARG A 1 266 ? -10.456 12.031 -37.310 1.00 14.12 198 ARG A N 1
ATOM 1462 C CA A ARG A 1 266 ? -10.109 12.409 -38.679 0.61 15.67 198 ARG A CA 1
ATOM 1463 C CA B ARG A 1 266 ? -10.037 12.425 -38.658 0.39 16.77 198 ARG A CA 1
ATOM 1464 C C . ARG A 1 266 ? -9.518 11.250 -39.478 1.00 20.52 198 ARG A C 1
ATOM 1465 O O . ARG A 1 266 ? -9.641 11.215 -40.703 1.00 25.39 198 ARG A O 1
ATOM 1480 N N . LEU A 1 267 ? -8.898 10.301 -38.793 1.00 10.43 199 LEU A N 1
ATOM 1481 C CA . LEU A 1 267 ? -8.192 9.209 -39.452 1.00 10.20 199 LEU A CA 1
ATOM 1482 C C . LEU A 1 267 ? -8.980 7.909 -39.528 1.00 14.61 199 LEU A C 1
ATOM 1483 O O . LEU A 1 267 ? -8.539 6.965 -40.186 1.00 15.26 199 LEU A O 1
ATOM 1488 N N . MET A 1 268 ? -10.127 7.843 -38.855 1.00 10.00 200 MET A N 1
ATOM 1489 C CA . MET A 1 268 ? -10.901 6.595 -38.834 1.00 12.23 200 MET A CA 1
ATOM 1490 C C . MET A 1 268 ? -11.293 6.104 -40.229 1.00 15.05 200 MET A C 1
ATOM 1491 O O . MET A 1 268 ? -10.982 4.972 -40.590 1.00 15.18 200 MET A O 1
ATOM 1496 N N . ARG A 1 269 ? -11.968 6.954 -41.003 1.00 14.69 201 ARG A N 1
ATOM 1497 C CA . ARG A 1 269 ? -12.441 6.559 -42.332 1.00 17.87 201 ARG A CA 1
ATOM 1498 C C . ARG A 1 269 ? -11.286 6.185 -43.250 1.00 16.24 201 ARG A C 1
ATOM 1499 O O . ARG A 1 269 ? -11.371 5.225 -44.021 1.00 16.95 201 ARG A O 1
ATOM 1507 N N . LYS A 1 270 ? -10.209 6.958 -43.152 1.00 15.87 202 LYS A N 1
ATOM 1508 C CA . LYS A 1 270 ? -9.051 6.834 -44.032 1.00 15.05 202 LYS A CA 1
ATOM 1509 C C . LYS A 1 270 ? -8.488 5.421 -43.997 1.00 19.56 202 LYS A C 1
ATOM 1510 O O . LYS A 1 270 ? -7.999 4.914 -45.011 1.00 19.39 202 LYS A O 1
ATOM 1516 N N . HIS A 1 271 ? -8.585 4.783 -42.833 1.00 14.50 203 HIS A N 1
ATOM 1517 C CA . HIS A 1 271 ? -8.035 3.436 -42.638 1.00 12.50 203 HIS A CA 1
ATOM 1518 C C . HIS A 1 271 ? -9.094 2.331 -42.570 1.00 18.10 203 HIS A C 1
ATOM 1519 O O . HIS A 1 271 ? -8.796 1.198 -42.186 1.00 18.35 203 HIS A O 1
ATOM 1526 N N . GLY A 1 272 ? -10.325 2.664 -42.953 1.00 18.19 204 GLY A N 1
ATOM 1527 C CA . GLY A 1 272 ? -11.405 1.685 -43.026 1.00 14.94 204 GLY A CA 1
ATOM 1528 C C . GLY A 1 272 ? -11.935 1.202 -41.678 1.00 13.62 204 GLY A C 1
ATOM 1529 O O . GLY A 1 272 ? -12.278 0.031 -41.524 1.00 17.33 204 GLY A O 1
ATOM 1530 N N . ALA A 1 273 ? -12.012 2.104 -40.702 1.00 11.49 205 ALA A N 1
ATOM 1531 C CA . ALA A 1 273 ? -12.508 1.756 -39.367 1.00 12.00 205 ALA A CA 1
ATOM 1532 C C . ALA A 1 273 ? -13.926 1.182 -39.411 1.00 12.25 205 ALA A C 1
ATOM 1533 O O . ALA A 1 273 ? -14.738 1.579 -40.249 1.00 12.07 205 ALA A O 1
ATOM 1535 N N . HIS A 1 274 ? -14.205 0.248 -38.507 1.00 12.20 206 HIS A N 1
ATOM 1536 C CA . HIS A 1 274 ? -15.531 -0.352 -38.390 1.00 14.82 206 HIS A CA 1
ATOM 1537 C C . HIS A 1 274 ? -16.321 0.187 -37.181 1.00 18.13 206 HIS A C 1
ATOM 1538 O O . HIS A 1 274 ? -17.160 -0.507 -36.611 1.00 17.85 206 HIS A O 1
ATOM 1545 N N . GLY A 1 275 ? -16.057 1.435 -36.813 1.00 15.60 207 GLY A N 1
ATOM 1546 C CA . GLY A 1 275 ? -16.811 2.087 -35.757 1.00 12.00 207 GLY A CA 1
ATOM 1547 C C . GLY A 1 275 ? -15.966 2.252 -34.500 1.00 12.82 207 GLY A C 1
ATOM 1548 O O . GLY A 1 275 ? -14.878 1.679 -34.392 1.00 12.69 207 GLY A O 1
ATOM 1549 N N . ALA A 1 276 ? -16.464 3.039 -33.549 1.00 13.56 208 ALA A N 1
ATOM 1550 C CA . ALA A 1 276 ? -15.745 3.237 -32.294 1.00 13.98 208 ALA A CA 1
ATOM 1551 C C . ALA A 1 276 ? -16.700 3.623 -31.173 1.00 13.20 208 ALA A C 1
ATOM 1552 O O . ALA A 1 276 ? -17.853 3.994 -31.415 1.00 12.80 208 ALA A O 1
ATOM 1554 N N . THR A 1 277 ? -16.226 3.500 -29.939 1.00 12.41 209 THR A N 1
ATOM 1555 C CA . THR A 1 277 ? -16.919 4.090 -28.811 1.00 9.29 209 THR A CA 1
ATOM 1556 C C . THR A 1 277 ? -15.891 4.912 -28.059 1.00 11.34 209 THR A C 1
ATOM 1557 O O . THR A 1 277 ? -14.694 4.675 -28.171 1.00 15.75 209 THR A O 1
ATOM 1561 N N . ASP A 1 278 ? -16.323 5.907 -27.308 1.00 15.30 210 ASP A N 1
ATOM 1562 C CA . ASP A 1 278 ? -15.333 6.543 -26.458 1.00 20.06 210 ASP A CA 1
ATOM 1563 C C . ASP A 1 278 ? -15.366 5.862 -25.093 1.00 17.93 210 ASP A C 1
ATOM 1564 O O . ASP A 1 278 ? -16.304 5.121 -24.779 1.00 19.76 210 ASP A O 1
ATOM 1569 N N . VAL A 1 279 ? -14.312 6.053 -24.314 1.00 16.12 211 VAL A N 1
ATOM 1570 C CA . VAL A 1 279 ? -14.220 5.432 -23.003 1.00 12.69 211 VAL A CA 1
ATOM 1571 C C . VAL A 1 279 ? -14.418 6.502 -21.934 1.00 12.62 211 VAL A C 1
ATOM 1572 O O . VAL A 1 279 ? -13.642 7.453 -21.843 1.00 18.32 211 VAL A O 1
ATOM 1576 N N . THR A 1 280 ? -15.477 6.356 -21.143 1.00 16.24 212 THR A N 1
ATOM 1577 C CA . THR A 1 280 ? -15.784 7.336 -20.109 1.00 17.84 212 THR A CA 1
ATOM 1578 C C . THR A 1 280 ? -16.093 6.641 -18.770 1.00 16.64 212 THR A C 1
ATOM 1579 O O . THR A 1 280 ? -15.297 5.822 -18.310 1.00 19.63 212 THR A O 1
ATOM 1583 N N . GLY A 1 281 ? -17.242 6.939 -18.167 1.00 17.36 213 GLY A N 1
ATOM 1584 C CA . GLY A 1 281 ? -17.499 6.577 -16.782 1.00 19.62 213 GLY A CA 1
ATOM 1585 C C . GLY A 1 281 ? -17.676 5.105 -16.452 1.00 23.65 213 GLY A C 1
ATOM 1586 O O . GLY A 1 281 ? -17.610 4.714 -15.287 1.00 25.16 213 GLY A O 1
ATOM 1587 N N . PHE A 1 282 ? -17.908 4.277 -17.463 1.00 18.86 214 PHE A N 1
ATOM 1588 C CA . PHE A 1 282 ? -18.107 2.856 -17.219 1.00 15.38 214 PHE A CA 1
ATOM 1589 C C . PHE A 1 282 ? -16.804 2.053 -17.286 1.00 16.98 214 PHE A C 1
ATOM 1590 O O . PHE A 1 282 ? -16.816 0.839 -17.090 1.00 22.67 214 PHE A O 1
ATOM 1598 N N . GLY A 1 283 ? -15.691 2.724 -17.577 1.00 17.57 215 GLY A N 1
ATOM 1599 C CA . GLY A 1 283 ? -14.397 2.059 -17.663 1.00 16.67 215 GLY A CA 1
ATOM 1600 C C . GLY A 1 283 ? -14.208 1.345 -18.985 1.00 19.27 215 GLY A C 1
ATOM 1601 O O . GLY A 1 283 ? -15.154 1.244 -19.773 1.00 18.17 215 GLY A O 1
ATOM 1602 N N . ILE A 1 284 ? -12.998 0.847 -19.238 1.00 17.63 216 ILE A N 1
ATOM 1603 C CA . ILE A 1 284 ? -12.699 0.211 -20.533 1.00 13.20 216 ILE A CA 1
ATOM 1604 C C . ILE A 1 284 ? -13.627 -0.974 -20.804 1.00 19.07 216 ILE A C 1
ATOM 1605 O O . ILE A 1 284 ? -14.127 -1.137 -21.914 1.00 16.59 216 ILE A O 1
ATOM 1610 N N . LEU A 1 285 ? -13.879 -1.791 -19.787 1.00 18.52 217 LEU A N 1
ATOM 1611 C CA . LEU A 1 285 ? -14.650 -3.014 -19.997 1.00 18.96 217 LEU A CA 1
ATOM 1612 C C . LEU A 1 285 ? -16.141 -2.710 -20.151 1.00 16.39 217 LEU A C 1
ATOM 1613 O O . LEU A 1 285 ? -16.827 -3.310 -20.983 1.00 19.84 217 LEU A O 1
ATOM 1618 N N . GLY A 1 286 ? -16.632 -1.763 -19.358 1.00 21.57 218 GLY A N 1
ATOM 1619 C CA . GLY A 1 286 ? -18.008 -1.313 -19.479 1.00 17.39 218 GLY A CA 1
ATOM 1620 C C . GLY A 1 286 ? -18.318 -0.757 -20.861 1.00 16.92 218 GLY A C 1
ATOM 1621 O O . GLY A 1 286 ? -19.318 -1.128 -21.473 1.00 20.99 218 GLY A O 1
ATOM 1622 N N . HIS A 1 287 ? -17.466 0.133 -21.361 1.00 15.13 219 HIS A N 1
ATOM 1623 C CA . HIS A 1 287 ? -17.696 0.707 -22.686 1.00 13.54 219 HIS A CA 1
ATOM 1624 C C . HIS A 1 287 ? -17.487 -0.298 -23.820 1.00 16.49 219 HIS A C 1
ATOM 1625 O O . HIS A 1 287 ? -18.237 -0.289 -24.789 1.00 16.48 219 HIS A O 1
ATOM 1632 N N . ALA A 1 288 ? -16.491 -1.172 -23.684 1.00 12.83 220 ALA A N 1
ATOM 1633 C CA . ALA A 1 288 ? -16.340 -2.301 -24.606 1.00 16.99 220 ALA A CA 1
ATOM 1634 C C . ALA A 1 288 ? -17.610 -3.149 -24.665 1.00 20.82 220 ALA A C 1
ATOM 1635 O O . ALA A 1 288 ? -18.041 -3.582 -25.742 1.00 18.23 220 ALA A O 1
ATOM 1637 N N . ASN A 1 289 ? -18.199 -3.392 -23.498 1.00 16.78 221 ASN A N 1
ATOM 1638 C CA . ASN A 1 289 ? -19.416 -4.188 -23.408 1.00 23.01 221 ASN A CA 1
ATOM 1639 C C . ASN A 1 289 ? -20.582 -3.513 -24.120 1.00 24.89 221 ASN A C 1
ATOM 1640 O O . ASN A 1 289 ? -21.324 -4.164 -24.854 1.00 18.44 221 ASN A O 1
ATOM 1645 N N . ASN A 1 290 ? -20.745 -2.212 -23.902 1.00 19.51 222 ASN A N 1
ATOM 1646 C CA . ASN A 1 290 ? -21.811 -1.470 -24.570 1.00 21.98 222 ASN A CA 1
ATOM 1647 C C . ASN A 1 290 ? -21.632 -1.441 -26.084 1.00 16.94 222 ASN A C 1
ATOM 1648 O O . ASN A 1 290 ? -22.609 -1.478 -26.831 1.00 16.14 222 ASN A O 1
ATOM 1653 N N . PHE A 1 291 ? -20.381 -1.369 -26.524 1.00 16.75 223 PHE A N 1
ATOM 1654 C CA . PHE A 1 291 ? -20.049 -1.327 -27.955 1.00 15.04 223 PHE A CA 1
ATOM 1655 C C . PHE A 1 291 ? -20.468 -2.653 -28.587 1.00 14.60 223 PHE A C 1
ATOM 1656 O O . PHE A 1 291 ? -21.096 -2.682 -29.652 1.00 18.19 223 PHE A O 1
ATOM 1664 N N . GLY A 1 292 ? -20.143 -3.754 -27.915 1.00 14.24 224 GLY A N 1
ATOM 1665 C CA . GLY A 1 292 ? -20.539 -5.077 -28.371 1.00 12.05 224 GLY A CA 1
ATOM 1666 C C . GLY A 1 292 ? -22.045 -5.292 -28.350 1.00 18.86 224 GLY A C 1
ATOM 1667 O O . GLY A 1 292 ? -22.627 -5.774 -29.330 1.00 16.33 224 GLY A O 1
ATOM 1668 N N . ALA A 1 293 ? -22.679 -4.938 -27.231 1.00 18.47 225 ALA A N 1
ATOM 1669 C CA . ALA A 1 293 ? -24.131 -5.087 -27.070 1.00 16.35 225 ALA A CA 1
ATOM 1670 C C . ALA A 1 293 ? -24.926 -4.286 -28.103 1.00 17.32 225 ALA A C 1
ATOM 1671 O O . ALA A 1 293 ? -25.983 -4.733 -28.580 1.00 20.00 225 ALA A O 1
ATOM 1673 N N . ALA A 1 294 ? -24.430 -3.100 -28.437 1.00 13.34 226 ALA A N 1
ATOM 1674 C CA . ALA A 1 294 ? -25.069 -2.253 -29.452 1.00 18.34 226 ALA A CA 1
ATOM 1675 C C . ALA A 1 294 ? -25.217 -2.957 -30.798 1.00 19.29 226 ALA A C 1
ATOM 1676 O O . ALA A 1 294 ? -26.153 -2.669 -31.542 1.00 17.08 226 ALA A O 1
ATOM 1678 N N . GLN A 1 295 ? -24.305 -3.873 -31.115 1.00 17.58 227 GLN A N 1
ATOM 1679 C CA . GLN A 1 295 ? -24.390 -4.600 -32.390 1.00 15.98 227 GLN A CA 1
ATOM 1680 C C . GLN A 1 295 ? -25.560 -5.596 -32.425 1.00 21.72 227 GLN A C 1
ATOM 1681 O O . GLN A 1 295 ? -25.963 -6.066 -33.504 1.00 19.78 227 GLN A O 1
ATOM 1687 N N . ALA A 1 296 ? -26.112 -5.907 -31.253 1.00 16.27 228 ALA A N 1
ATOM 1688 C CA . ALA A 1 296 ? -27.206 -6.878 -31.140 1.00 19.73 228 ALA A CA 1
ATOM 1689 C C . ALA A 1 296 ? -28.594 -6.257 -31.280 1.00 20.85 228 ALA A C 1
ATOM 1690 O O . ALA A 1 296 ? -29.602 -6.958 -31.224 1.00 24.19 228 ALA A O 1
ATOM 1692 N N . VAL A 1 297 ? -28.649 -4.944 -31.455 1.00 19.08 229 VAL A N 1
ATOM 1693 C CA . VAL A 1 297 ? -29.896 -4.278 -31.837 1.00 35.15 229 VAL A CA 1
ATOM 1694 C C . VAL A 1 297 ? -29.710 -3.694 -33.253 1.00 43.74 229 VAL A C 1
ATOM 1695 O O . VAL A 1 297 ? -28.594 -3.296 -33.609 1.00 58.11 229 VAL A O 1
ATOM 1699 N N . GLY A 1 298 ? -30.754 -3.661 -34.080 1.00 51.10 230 GLY A N 1
ATOM 1700 C CA . GLY A 1 298 ? -32.045 -4.261 -33.814 1.00 38.90 230 GLY A CA 1
ATOM 1701 C C . GLY A 1 298 ? -32.495 -5.107 -35.004 1.00 25.33 230 GLY A C 1
ATOM 1702 O O . GLY A 1 298 ? -32.718 -6.307 -34.849 1.00 32.22 230 GLY A O 1
ATOM 1703 N N . ASP A 1 299 ? -32.637 -4.494 -36.183 1.00 32.27 231 ASP A N 1
ATOM 1704 C CA . ASP A 1 299 ? -33.164 -5.191 -37.371 1.00 43.04 231 ASP A CA 1
ATOM 1705 C C . ASP A 1 299 ? -32.175 -6.149 -38.036 1.00 40.67 231 ASP A C 1
ATOM 1706 O O . ASP A 1 299 ? -32.581 -7.152 -38.622 1.00 32.56 231 ASP A O 1
ATOM 1711 N N . ALA A 1 300 ? -30.886 -5.823 -37.970 1.00 32.68 232 ALA A N 1
ATOM 1712 C CA . ALA A 1 300 ? -29.855 -6.681 -38.542 1.00 27.64 232 ALA A CA 1
ATOM 1713 C C . ALA A 1 300 ? -28.769 -6.961 -37.508 1.00 23.17 232 ALA A C 1
ATOM 1714 O O . ALA A 1 300 ? -27.632 -6.523 -37.664 1.00 22.39 232 ALA A O 1
ATOM 1716 N N . PRO A 1 301 ? -29.115 -7.702 -36.447 1.00 23.57 233 PRO A N 1
ATOM 1717 C CA . PRO A 1 301 ? -28.188 -7.846 -35.323 1.00 19.31 233 PRO A CA 1
ATOM 1718 C C . PRO A 1 301 ? -26.996 -8.731 -35.647 1.00 25.58 233 PRO A C 1
ATOM 1719 O O . PRO A 1 301 ? -27.078 -9.616 -36.499 1.00 24.53 233 PRO A O 1
ATOM 1723 N N . ARG A 1 302 ? -25.892 -8.475 -34.957 1.00 18.05 234 ARG A N 1
ATOM 1724 C CA . ARG A 1 302 ? -24.769 -9.394 -34.900 1.00 19.79 234 ARG A CA 1
ATOM 1725 C C . ARG A 1 302 ? -24.531 -9.808 -33.452 1.00 27.84 234 ARG A C 1
ATOM 1726 O O . ARG A 1 302 ? -24.821 -9.048 -32.522 1.00 26.82 234 ARG A O 1
ATOM 1734 N N . SER A 1 303 ? -23.996 -11.010 -33.270 1.00 32.46 235 SER A N 1
ATOM 1735 C CA . SER A 1 303 ? -23.649 -11.522 -31.951 1.00 25.48 235 SER A CA 1
ATOM 1736 C C . SER A 1 303 ? -22.128 -11.581 -31.833 1.00 31.26 235 SER A C 1
ATOM 1737 O O . SER A 1 303 ? -21.485 -12.469 -32.403 1.00 31.96 235 SER A O 1
ATOM 1740 N N . LEU A 1 304 ? -21.558 -10.624 -31.101 1.00 24.90 236 LEU A N 1
ATOM 1741 C CA . LEU A 1 304 ? -20.109 -10.426 -31.068 1.00 22.81 236 LEU A CA 1
ATOM 1742 C C . LEU A 1 304 ? -19.585 -10.231 -29.641 1.00 26.04 236 LEU A C 1
ATOM 1743 O O . LEU A 1 304 ? -20.327 -9.825 -28.747 1.00 22.74 236 LEU A O 1
ATOM 1748 N N . CYS A 1 305 ? -18.301 -10.514 -29.435 1.00 23.77 237 CYS A N 1
ATOM 1749 C CA . CYS A 1 305 ? -17.675 -10.332 -28.123 1.00 22.00 237 CYS A CA 1
ATOM 1750 C C . CYS A 1 305 ? -16.317 -9.642 -28.268 1.00 23.06 237 CYS A C 1
ATOM 1751 O O . CYS A 1 305 ? -15.440 -10.118 -28.988 1.00 24.04 237 CYS A O 1
ATOM 1754 N N . LEU A 1 306 ? -16.155 -8.502 -27.604 1.00 18.43 238 LEU A N 1
ATOM 1755 C CA . LEU A 1 306 ? -14.895 -7.779 -27.662 1.00 18.01 238 LEU A CA 1
ATOM 1756 C C . LEU A 1 306 ? -13.928 -8.378 -26.652 1.00 23.29 238 LEU A C 1
ATOM 1757 O O . LEU A 1 306 ? -14.226 -8.430 -25.469 1.00 24.89 238 LEU A O 1
ATOM 1762 N N . VAL A 1 307 ? -12.775 -8.831 -27.129 1.00 17.43 239 VAL A N 1
ATOM 1763 C CA . VAL A 1 307 ? -11.786 -9.466 -26.265 1.00 19.52 239 VAL A CA 1
ATOM 1764 C C . VAL A 1 307 ? -10.627 -8.514 -26.016 1.00 24.45 239 VAL A C 1
ATOM 1765 O O . VAL A 1 307 ? -9.910 -8.135 -26.947 1.00 20.99 239 VAL A O 1
ATOM 1769 N N . LEU A 1 308 ? -10.455 -8.108 -24.761 1.00 18.07 240 LEU A N 1
ATOM 1770 C CA . LEU A 1 308 ? -9.348 -7.228 -24.402 1.00 17.86 240 LEU A CA 1
ATOM 1771 C C . LEU A 1 308 ? -8.146 -8.064 -23.947 1.00 24.50 240 LEU A C 1
ATOM 1772 O O . LEU A 1 308 ? -8.205 -8.745 -22.925 1.00 26.99 240 LEU A O 1
ATOM 1777 N N . GLU A 1 309 ? -7.058 -8.016 -24.711 1.00 18.23 241 GLU A N 1
ATOM 1778 C CA . GLU A 1 309 ? -5.891 -8.865 -24.435 1.00 19.95 241 GLU A CA 1
ATOM 1779 C C . GLU A 1 309 ? -4.727 -8.131 -23.773 1.00 24.30 241 GLU A C 1
ATOM 1780 O O . GLU A 1 309 ? -3.886 -8.749 -23.112 1.00 22.88 241 GLU A O 1
ATOM 1786 N N . ARG A 1 310 ? -4.652 -6.822 -23.983 1.00 24.45 242 ARG A N 1
ATOM 1787 C CA . ARG A 1 310 ? -3.608 -6.010 -23.358 1.00 21.57 242 ARG A CA 1
ATOM 1788 C C . ARG A 1 310 ? -4.122 -4.587 -23.205 1.00 20.67 242 ARG A C 1
ATOM 1789 O O . ARG A 1 310 ? -4.884 -4.117 -24.042 1.00 19.01 242 ARG A O 1
ATOM 1797 N N . LEU A 1 311 ? -3.723 -3.912 -22.132 1.00 14.17 243 LEU A N 1
ATOM 1798 C CA . LEU A 1 311 ? -4.249 -2.588 -21.831 1.00 17.41 243 LEU A CA 1
ATOM 1799 C C . LEU A 1 311 ? -3.181 -1.610 -21.349 1.00 19.27 243 LEU A C 1
ATOM 1800 O O . LEU A 1 311 ? -2.391 -1.943 -20.450 1.00 20.69 243 LEU A O 1
ATOM 1805 N N . PRO A 1 312 ? -3.177 -0.392 -21.922 1.00 15.14 244 PRO A N 1
ATOM 1806 C CA . PRO A 1 312 ? -2.248 0.655 -21.487 1.00 15.61 244 PRO A CA 1
ATOM 1807 C C . PRO A 1 312 ? -2.778 1.322 -20.226 1.00 15.32 244 PRO A C 1
ATOM 1808 O O . PRO A 1 312 ? -3.927 1.761 -20.196 1.00 16.62 244 PRO A O 1
ATOM 1812 N N . MET A 1 313 ? -1.944 1.373 -19.191 1.00 17.36 245 MET A N 1
ATOM 1813 C CA . MET A 1 313 ? -2.328 1.940 -17.904 1.00 17.75 245 MET A CA 1
ATOM 1814 C C . MET A 1 313 ? -1.163 2.746 -17.357 1.00 16.65 245 MET A C 1
ATOM 1815 O O . MET A 1 313 ? 0.002 2.339 -17.498 1.00 22.40 245 MET A O 1
ATOM 1820 N N . PHE A 1 314 ? -1.454 3.896 -16.754 1.00 16.94 246 PHE A N 1
ATOM 1821 C CA . PHE A 1 314 ? -0.402 4.646 -16.074 1.00 17.06 246 PHE A CA 1
ATOM 1822 C C . PHE A 1 314 ? 0.257 3.782 -15.007 1.00 21.59 246 PHE A C 1
ATOM 1823 O O . PHE A 1 314 ? -0.425 3.212 -14.148 1.00 21.05 246 PHE A O 1
ATOM 1831 N N . LYS A 1 315 ? 1.583 3.688 -15.067 1.00 17.61 247 LYS A N 1
ATOM 1832 C CA . LYS A 1 315 ? 2.333 2.818 -14.167 1.00 23.55 247 LYS A CA 1
ATOM 1833 C C . LYS A 1 315 ? 2.043 3.091 -12.694 1.00 22.13 247 LYS A C 1
ATOM 1834 O O . LYS A 1 315 ? 1.901 2.160 -11.897 1.00 26.26 247 LYS A O 1
ATOM 1840 N N . THR A 1 316 ? 1.968 4.364 -12.326 1.00 20.26 248 THR A N 1
ATOM 1841 C CA . THR A 1 316 ? 1.786 4.721 -10.917 1.00 22.16 248 THR A CA 1
ATOM 1842 C C . THR A 1 316 ? 0.354 4.417 -10.468 1.00 23.02 248 THR A C 1
ATOM 1843 O O . THR A 1 316 ? 0.114 4.071 -9.312 1.00 29.06 248 THR A O 1
ATOM 1847 N N . ALA A 1 317 ? -0.594 4.550 -11.390 1.00 20.08 249 ALA A N 1
ATOM 1848 C CA . ALA A 1 317 ? -1.986 4.209 -11.111 1.00 19.42 249 ALA A CA 1
ATOM 1849 C C . ALA A 1 317 ? -2.121 2.715 -10.827 1.00 21.60 249 ALA A C 1
ATOM 1850 O O . ALA A 1 317 ? -2.893 2.303 -9.966 1.00 22.68 249 ALA A O 1
ATOM 1852 N N . VAL A 1 318 ? -1.374 1.900 -11.565 1.00 22.79 250 VAL A N 1
ATOM 1853 C CA . VAL A 1 318 ? -1.365 0.463 -11.325 1.00 22.71 250 VAL A CA 1
ATOM 1854 C C . VAL A 1 318 ? -0.751 0.148 -9.958 1.00 29.21 250 VAL A C 1
ATOM 1855 O O . VAL A 1 318 ? -1.309 -0.636 -9.184 1.00 26.95 250 VAL A O 1
ATOM 1859 N N . ALA A 1 319 ? 0.385 0.776 -9.655 1.00 27.72 251 ALA A N 1
ATOM 1860 C CA . ALA A 1 319 ? 1.033 0.592 -8.352 1.00 25.94 251 ALA A CA 1
ATOM 1861 C C . ALA A 1 319 ? 0.098 0.964 -7.201 1.00 30.34 251 ALA A C 1
ATOM 1862 O O . ALA A 1 319 ? -0.045 0.207 -6.235 1.00 29.63 251 ALA A O 1
ATOM 1864 N N . ALA A 1 320 ? -0.539 2.126 -7.309 1.00 25.29 252 ALA A N 1
ATOM 1865 C CA . ALA A 1 320 ? -1.475 2.588 -6.285 1.00 25.97 252 ALA A CA 1
ATOM 1866 C C . ALA A 1 320 ? -2.653 1.633 -6.136 1.00 26.52 252 ALA A C 1
ATOM 1867 O O . ALA A 1 320 ? -3.089 1.345 -5.023 1.00 29.95 252 ALA A O 1
ATOM 1869 N N . SER A 1 321 ? -3.168 1.144 -7.264 1.00 29.83 253 SER A N 1
ATOM 1870 C CA . SER A 1 321 ? -4.274 0.188 -7.243 1.00 30.47 253 SER A CA 1
ATOM 1871 C C . SER A 1 321 ? -3.924 -1.054 -6.425 1.00 38.59 253 SER A C 1
ATOM 1872 O O . SER A 1 321 ? -4.728 -1.528 -5.620 1.00 33.85 253 SER A O 1
ATOM 1875 N N . LYS A 1 322 ? -2.716 -1.567 -6.615 1.00 38.73 254 LYS A N 1
ATOM 1876 C CA . LYS A 1 322 ? -2.291 -2.768 -5.902 1.00 42.90 254 LYS A CA 1
ATOM 1877 C C . LYS A 1 322 ? -2.120 -2.547 -4.401 1.00 42.69 254 LYS A C 1
ATOM 1878 O O . LYS A 1 322 ? -2.186 -3.497 -3.625 1.00 44.50 254 LYS A O 1
ATOM 1884 N N . GLN A 1 323 ? -1.905 -1.299 -3.995 1.00 42.92 255 GLN A N 1
ATOM 1885 C CA . GLN A 1 323 ? -1.772 -0.968 -2.574 1.00 44.39 255 GLN A CA 1
ATOM 1886 C C . GLN A 1 323 ? -3.130 -0.821 -1.892 1.00 39.82 255 GLN A C 1
ATOM 1887 O O . GLN A 1 323 ? -3.218 -0.840 -0.668 1.00 35.39 255 GLN A O 1
ATOM 1893 N N . MET A 1 324 ? -4.179 -0.653 -2.692 1.00 32.28 256 MET A N 1
ATOM 1894 C CA . MET A 1 324 ? -5.517 -0.410 -2.168 1.00 36.11 256 MET A CA 1
ATOM 1895 C C . MET A 1 324 ? -6.509 -1.496 -2.589 1.00 33.39 256 MET A C 1
ATOM 1896 O O . MET A 1 324 ? -7.708 -1.220 -2.706 1.00 33.18 256 MET A O 1
ATOM 1901 N N . ASN A 1 325 ? -6.012 -2.710 -2.832 1.00 34.73 257 ASN A N 1
ATOM 1902 C CA A ASN A 1 325 ? -6.863 -3.839 -3.210 0.51 39.42 257 ASN A CA 1
ATOM 1903 C CA B ASN A 1 325 ? -6.863 -3.841 -3.198 0.49 39.47 257 ASN A CA 1
ATOM 1904 C C . ASN A 1 325 ? -7.773 -3.511 -4.383 1.00 39.60 257 ASN A C 1
ATOM 1905 O O . ASN A 1 325 ? -8.951 -3.879 -4.394 1.00 38.57 257 ASN A O 1
ATOM 1914 N N . ASP A 1 326 ? -7.214 -2.807 -5.363 1.00 28.39 258 ASP A N 1
ATOM 1915 C CA . ASP A 1 326 ? -7.934 -2.386 -6.566 1.00 27.38 258 ASP A CA 1
ATOM 1916 C C . ASP A 1 326 ? -9.231 -1.638 -6.257 1.00 32.74 258 ASP A C 1
ATOM 1917 O O . ASP A 1 326 ? -10.269 -1.908 -6.861 1.00 34.93 258 ASP A O 1
ATOM 1922 N N . LYS A 1 327 ? -9.152 -0.698 -5.318 1.00 32.91 259 LYS A N 1
ATOM 1923 C CA . LYS A 1 327 ? -10.308 0.069 -4.850 1.00 35.36 259 LYS A CA 1
ATOM 1924 C C . LYS A 1 327 ? -11.154 0.669 -5.967 1.00 27.41 259 LYS A C 1
ATOM 1925 O O . LYS A 1 327 ? -12.381 0.613 -5.926 1.00 31.63 259 LYS A O 1
ATOM 1931 N N . TYR A 1 328 ? -10.496 1.251 -6.964 1.00 23.58 260 TYR A N 1
ATOM 1932 C CA . TYR A 1 328 ? -11.220 1.936 -8.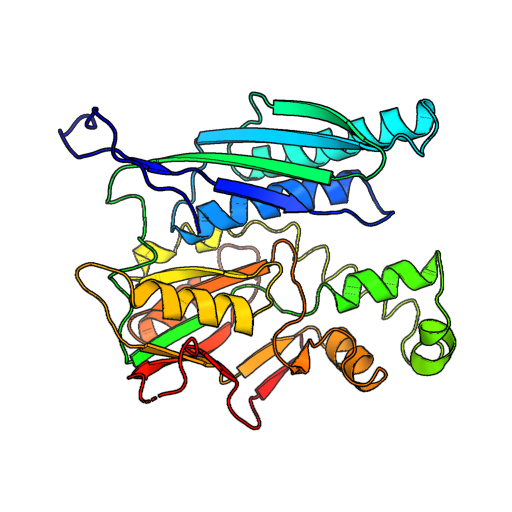025 1.00 28.42 260 TYR A CA 1
ATOM 1933 C C . TYR A 1 328 ? -11.501 1.032 -9.221 1.00 25.28 260 TYR A C 1
ATOM 1934 O O . TYR A 1 328 ? -11.975 1.499 -10.242 1.00 24.87 260 TYR A O 1
ATOM 1943 N N . ARG A 1 329 ? -11.204 -0.256 -9.070 1.00 23.52 261 ARG A N 1
ATOM 1944 C CA . ARG A 1 329 ? -11.501 -1.280 -10.074 1.00 23.31 261 ARG A CA 1
ATOM 1945 C C . ARG A 1 329 ? -10.791 -1.078 -11.410 1.00 21.29 261 ARG A C 1
ATOM 1946 O O . ARG A 1 329 ? -11.274 -1.530 -12.447 1.00 23.57 261 ARG A O 1
ATOM 1954 N N . LEU A 1 330 ? -9.637 -0.421 -11.370 1.00 22.77 262 LEU A N 1
ATOM 1955 C CA . LEU A 1 330 ? -8.815 -0.243 -12.562 1.00 24.42 262 LEU A CA 1
ATOM 1956 C C . LEU A 1 330 ? -8.444 -1.582 -13.183 1.00 23.00 262 LEU A C 1
ATOM 1957 O O . LEU A 1 330 ? -8.574 -1.773 -14.386 1.00 23.66 262 LEU A O 1
ATOM 1962 N N . LEU A 1 331 ? -7.983 -2.514 -12.353 1.00 27.65 263 LEU A N 1
ATOM 1963 C CA . LEU A 1 331 ? -7.486 -3.788 -12.862 1.00 22.11 263 LEU A CA 1
ATOM 1964 C C . LEU A 1 331 ? -8.634 -4.700 -13.282 1.00 25.56 263 LEU A C 1
ATOM 1965 O O . LEU A 1 331 ? -8.444 -5.665 -14.024 1.00 27.31 263 LEU A O 1
ATOM 1970 N N . GLU A 1 332 ? -9.830 -4.382 -12.804 1.00 23.57 264 GLU A N 1
ATOM 1971 C CA . GLU A 1 332 ? -11.017 -5.166 -13.125 1.00 22.76 264 GLU A CA 1
ATOM 1972 C C . GLU A 1 332 ? -11.633 -4.668 -14.434 1.00 23.10 264 GLU A C 1
ATOM 1973 O O . GLU A 1 332 ? -12.395 -5.376 -15.085 1.00 26.60 264 GLU A O 1
ATOM 1979 N N . GLY A 1 333 ? -11.290 -3.442 -14.811 1.00 23.60 265 GLY A N 1
ATOM 1980 C CA . GLY A 1 333 ? -11.726 -2.879 -16.079 1.00 22.14 265 GLY A CA 1
ATOM 1981 C C . GLY A 1 333 ? -12.884 -1.909 -15.954 1.00 21.92 265 GLY A C 1
ATOM 1982 O O . GLY A 1 333 ? -13.446 -1.487 -16.961 1.00 21.00 265 GLY A O 1
ATOM 1983 N N . TYR A 1 334 ? -13.239 -1.545 -14.724 1.00 22.64 266 TYR A N 1
ATOM 1984 C CA . TYR A 1 334 ? -14.415 -0.713 -14.491 1.00 21.28 266 TYR A CA 1
ATOM 1985 C C . TYR A 1 334 ? -14.117 0.646 -13.868 1.00 25.32 266 TYR A C 1
ATOM 1986 O O . TYR A 1 334 ? -15.028 1.317 -13.377 1.00 25.90 266 TYR A O 1
ATOM 1995 N N . SER A 1 335 ? -12.860 1.062 -13.884 1.00 19.05 267 SER A N 1
ATOM 1996 C CA . SER A 1 335 ? -12.519 2.352 -13.292 1.00 22.09 267 SER A CA 1
ATOM 1997 C C . SER A 1 335 ? -13.003 3.454 -14.215 1.00 23.25 267 SER A C 1
ATOM 1998 O O . SER A 1 335 ? -12.801 3.393 -15.430 1.00 20.53 267 SER A O 1
ATOM 2001 N N . ALA A 1 336 ? -13.631 4.472 -13.638 1.00 23.24 268 ALA A N 1
ATOM 2002 C CA . ALA A 1 336 ? -14.190 5.563 -14.429 1.00 28.54 268 ALA A CA 1
ATOM 2003 C C . ALA A 1 336 ? -13.110 6.435 -15.068 1.00 23.29 268 ALA A C 1
ATOM 2004 O O . ALA A 1 336 ? -12.184 6.901 -14.404 1.00 28.44 268 ALA A O 1
ATOM 2006 N N . GLU A 1 337 ? -13.221 6.647 -16.369 1.00 15.66 269 GLU A N 1
ATOM 2007 C CA . GLU A 1 337 ? -12.378 7.631 -17.025 1.00 17.16 269 GLU A CA 1
ATOM 2008 C C . GLU A 1 337 ? -13.283 8.835 -17.288 1.00 31.25 269 GLU A C 1
ATOM 2009 O O . GLU A 1 337 ? -14.508 8.697 -17.386 1.00 34.85 269 GLU A O 1
ATOM 2015 N N . THR A 1 338 ? -12.696 10.019 -17.336 1.00 16.12 270 THR A N 1
ATOM 2016 C CA . THR A 1 338 ? -13.386 11.196 -17.859 1.00 14.86 270 THR A CA 1
ATOM 2017 C C . THR A 1 338 ? -12.591 11.600 -19.073 1.00 16.87 270 THR A C 1
ATOM 2018 O O . THR A 1 338 ? -11.375 11.658 -18.991 1.00 14.17 270 THR A O 1
ATOM 2022 N N . SER A 1 339 ? -13.266 11.852 -20.195 1.00 16.21 271 SER A N 1
ATOM 2023 C CA . SER A 1 339 ? -12.586 12.233 -21.434 1.00 14.25 271 SER A CA 1
ATOM 2024 C C . SER A 1 339 ? -11.490 11.230 -21.781 1.00 18.05 271 SER A C 1
ATOM 2025 O O . SER A 1 339 ? -10.339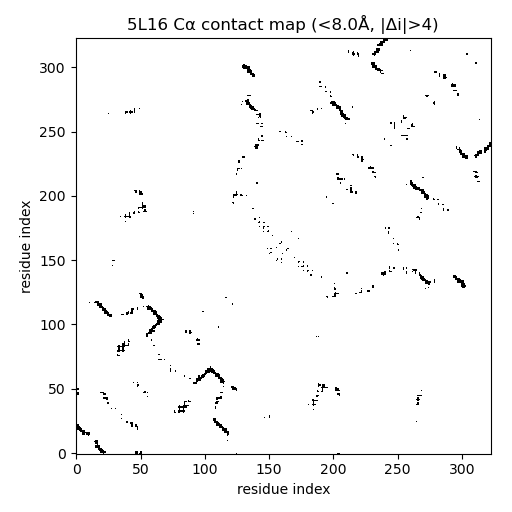 11.597 -22.033 1.00 13.94 271 SER A O 1
ATOM 2028 N N . GLY A 1 340 ? -11.857 9.955 -21.781 1.00 16.01 272 GLY A N 1
ATOM 2029 C CA . GLY A 1 340 ? -10.940 8.901 -22.162 1.00 12.14 272 GLY A CA 1
ATOM 2030 C C . GLY A 1 340 ? -10.763 8.841 -23.672 1.00 12.94 272 GLY A C 1
ATOM 2031 O O . GLY A 1 340 ? -11.214 9.728 -24.398 1.00 14.02 272 GLY A O 1
ATOM 2032 N N . GLY A 1 341 ? -10.072 7.814 -24.142 1.00 12.58 273 GLY A N 1
ATOM 2033 C CA . GLY A 1 341 ? -9.729 7.721 -25.551 1.00 10.44 273 GLY A CA 1
ATOM 2034 C C . GLY A 1 341 ? -10.832 7.068 -26.360 1.00 13.99 273 GLY A C 1
ATOM 2035 O O . GLY A 1 341 ? -11.900 6.750 -25.833 1.00 16.25 273 GLY A O 1
ATOM 2036 N N . LEU A 1 342 ? -10.577 6.874 -27.650 1.00 13.07 274 LEU A N 1
ATOM 2037 C CA . LEU A 1 342 ? -11.491 6.125 -28.494 1.00 14.10 274 LEU A CA 1
ATOM 2038 C C . LEU A 1 342 ? -11.088 4.662 -28.487 1.00 15.10 274 LEU A C 1
ATOM 2039 O O . LEU A 1 342 ? -9.904 4.336 -28.540 1.00 13.30 274 LEU A O 1
ATOM 2044 N N . LEU A 1 343 ? -12.077 3.779 -28.426 1.00 12.09 275 LEU A N 1
ATOM 2045 C CA . LEU A 1 343 ? -11.833 2.366 -28.653 1.00 11.42 275 LEU A CA 1
ATOM 2046 C C . LEU A 1 343 ? -12.360 2.102 -30.064 1.00 12.42 275 LEU A C 1
ATOM 2047 O O . LEU A 1 343 ? -13.573 2.121 -30.282 1.00 11.66 275 LEU A O 1
ATOM 2052 N N . VAL A 1 344 ? -11.444 1.886 -31.009 1.00 11.46 276 VAL A N 1
ATOM 2053 C CA . VAL A 1 344 ? -11.771 1.829 -32.445 1.00 11.22 276 VAL A CA 1
ATOM 2054 C C . VAL A 1 344 ? -11.513 0.442 -33.022 1.00 13.93 276 VAL A C 1
ATOM 2055 O O . VAL A 1 344 ? -10.530 -0.210 -32.665 1.00 13.50 276 VAL A O 1
ATOM 2059 N N . ALA A 1 345 ? -12.392 -0.001 -33.928 1.00 13.01 277 ALA A N 1
ATOM 2060 C CA . ALA A 1 345 ? -12.227 -1.297 -34.577 1.00 12.09 277 ALA A CA 1
ATOM 2061 C C . ALA A 1 345 ? -11.788 -1.132 -36.027 1.00 13.17 277 ALA A C 1
ATOM 2062 O O . ALA A 1 345 ? -12.240 -0.211 -36.706 1.00 13.66 277 ALA A O 1
ATOM 2064 N N . PHE A 1 346 ? -10.926 -2.040 -36.483 1.00 13.41 278 PHE A N 1
ATOM 2065 C CA . PHE A 1 346 ? -10.416 -2.055 -37.853 1.00 12.43 278 PHE A CA 1
ATOM 2066 C C . PHE A 1 346 ? -10.513 -3.473 -38.421 1.00 15.28 278 PHE A C 1
ATOM 2067 O O . PHE A 1 346 ? -10.560 -4.443 -37.667 1.00 16.03 278 PHE A O 1
ATOM 2075 N N . PRO A 1 347 ? -10.567 -3.603 -39.760 1.00 12.71 279 PRO A N 1
ATOM 2076 C CA . PRO A 1 347 ? -10.733 -4.929 -40.376 1.00 16.36 279 PRO A CA 1
ATOM 2077 C C . PRO A 1 347 ? -9.506 -5.840 -40.317 1.00 18.27 279 PRO A C 1
ATOM 2078 O O . PRO A 1 347 ? -9.639 -7.029 -40.607 1.00 19.85 279 PRO A O 1
ATOM 2082 N N . SER A 1 348 ? -8.339 -5.310 -39.959 1.00 17.36 280 SER A N 1
ATOM 2083 C CA . SER A 1 348 ? -7.123 -6.121 -39.914 1.00 16.61 280 SER A CA 1
ATOM 2084 C C . SER A 1 348 ? -6.072 -5.455 -39.042 1.00 21.37 280 SER A C 1
ATOM 2085 O O . SER A 1 348 ? -6.189 -4.274 -38.708 1.00 17.81 280 SER A O 1
ATOM 2088 N N . THR A 1 349 ? -5.035 -6.215 -38.702 1.00 16.58 281 THR A N 1
ATOM 2089 C CA . THR A 1 349 ? -3.906 -5.681 -37.962 1.00 16.92 281 THR A CA 1
ATOM 2090 C C . THR A 1 349 ? -3.141 -4.678 -38.817 1.00 19.47 281 THR A C 1
ATOM 2091 O O . THR A 1 349 ? -2.666 -3.663 -38.317 1.00 17.66 281 THR A O 1
ATOM 2095 N N . THR A 1 350 ? -3.051 -4.948 -40.116 1.00 17.92 282 THR A N 1
ATOM 2096 C CA . THR A 1 350 ? -2.402 -4.010 -41.028 1.00 23.69 282 THR A CA 1
ATOM 2097 C C . THR A 1 350 ? -3.098 -2.646 -40.998 1.00 19.01 282 THR A C 1
ATOM 2098 O O . THR A 1 350 ? -2.439 -1.606 -40.881 1.00 20.17 282 THR A O 1
ATOM 2102 N N . ALA A 1 351 ? -4.427 -2.652 -41.092 1.00 15.79 283 ALA A N 1
ATOM 2103 C CA . ALA A 1 351 ? -5.191 -1.405 -41.031 1.00 16.37 283 ALA A CA 1
ATOM 2104 C C . ALA A 1 351 ? -5.025 -0.709 -39.679 1.00 13.78 283 ALA A C 1
ATOM 2105 O O . ALA A 1 351 ? -4.799 0.497 -39.625 1.00 14.77 283 ALA A O 1
ATOM 2107 N N . ALA A 1 352 ? -5.141 -1.474 -38.598 1.00 15.34 284 ALA A N 1
ATOM 2108 C CA . ALA A 1 352 ? -4.985 -0.922 -37.249 1.00 15.87 284 ALA A CA 1
ATOM 2109 C C . ALA A 1 352 ? -3.598 -0.292 -37.038 1.00 15.41 284 ALA A C 1
ATOM 2110 O O . ALA A 1 352 ? -3.481 0.831 -36.543 1.00 16.11 284 ALA A O 1
ATOM 2112 N N . ALA A 1 353 ? -2.553 -1.009 -37.423 1.00 16.76 285 ALA A N 1
ATOM 2113 C CA . ALA A 1 353 ? -1.183 -0.506 -37.273 1.00 18.21 285 ALA A CA 1
ATOM 2114 C C . ALA A 1 353 ? -0.911 0.771 -38.084 1.00 16.48 285 ALA A C 1
ATOM 2115 O O . ALA A 1 353 ? -0.228 1.682 -37.607 1.00 19.90 285 ALA A O 1
ATOM 2117 N N . ALA A 1 354 ? -1.442 0.835 -39.304 1.00 15.40 286 ALA A N 1
ATOM 2118 C CA . ALA A 1 354 ? -1.336 2.041 -40.130 1.00 20.18 286 ALA A CA 1
ATOM 2119 C C . ALA A 1 354 ? -2.050 3.241 -39.505 1.00 21.08 286 ALA A C 1
ATOM 2120 O O . ALA A 1 354 ? -1.564 4.368 -39.594 1.00 19.63 286 ALA A O 1
ATOM 2122 N N . PHE A 1 355 ? -3.223 3.008 -38.918 1.00 17.66 287 PHE A N 1
ATOM 2123 C CA . PHE A 1 355 ? -3.950 4.070 -38.224 1.00 15.74 287 PHE A CA 1
ATOM 2124 C C . PHE A 1 355 ? -3.124 4.563 -37.041 1.00 17.34 287 PHE A C 1
ATOM 2125 O O . PHE A 1 355 ? -2.943 5.762 -36.865 1.00 19.31 287 PHE A O 1
ATOM 2133 N N . CYS A 1 356 ? -2.632 3.633 -36.229 1.00 13.51 288 CYS A N 1
ATOM 2134 C CA . CYS A 1 356 ? -1.821 4.004 -35.063 1.00 16.67 288 CYS A CA 1
ATOM 2135 C C . CYS A 1 356 ? -0.597 4.805 -35.487 1.00 17.84 288 CYS A C 1
ATOM 2136 O O . CYS A 1 356 ? -0.254 5.807 -34.863 1.00 16.78 288 CYS A O 1
ATOM 2139 N N . ALA A 1 357 ? 0.064 4.354 -36.550 1.00 16.90 289 ALA A N 1
ATOM 2140 C CA . ALA A 1 357 ? 1.280 5.020 -37.019 1.00 20.78 289 ALA A CA 1
ATOM 2141 C C . ALA A 1 357 ? 1.015 6.451 -37.498 1.00 23.11 289 ALA A C 1
ATOM 2142 O O . ALA A 1 357 ? 1.771 7.372 -37.179 1.00 23.11 289 ALA A O 1
ATOM 2144 N N . GLU A 1 358 ? -0.060 6.651 -38.252 1.00 20.95 290 GLU A N 1
ATOM 2145 C CA . GLU A 1 358 ? -0.372 7.997 -38.719 1.00 18.70 290 GLU A CA 1
ATOM 2146 C C . GLU A 1 358 ? -0.896 8.877 -37.577 1.00 15.35 290 GLU A C 1
ATOM 2147 O O . GLU A 1 358 ? -0.691 10.091 -37.577 1.00 18.03 290 GLU A O 1
ATOM 2153 N N . LEU A 1 359 ? -1.572 8.266 -36.609 1.00 13.03 291 LEU A N 1
ATOM 2154 C CA . LEU A 1 359 ? -2.151 9.037 -35.505 1.00 18.06 291 LEU A CA 1
ATOM 2155 C C . LEU A 1 359 ? -1.061 9.629 -34.608 1.00 22.60 291 LEU A C 1
ATOM 2156 O O . LEU A 1 359 ? -1.132 10.800 -34.210 1.00 18.61 291 LEU A O 1
ATOM 2161 N N . THR A 1 360 ? -0.048 8.833 -34.290 1.00 21.19 292 THR A N 1
ATOM 2162 C CA A THR A 1 360 ? 1.040 9.321 -33.447 0.55 24.76 292 THR A CA 1
ATOM 2163 C CA B THR A 1 360 ? 1.052 9.314 -33.455 0.45 24.16 292 THR A CA 1
ATOM 2164 C C . THR A 1 360 ? 1.866 10.382 -34.179 1.00 29.93 292 THR A C 1
ATOM 2165 O O . THR A 1 360 ? 2.378 11.312 -33.562 1.00 35.19 292 THR A O 1
ATOM 2172 N N . ALA A 1 361 ? 1.974 10.248 -35.498 1.00 25.78 293 ALA A N 1
ATOM 2173 C CA . ALA A 1 361 ? 2.747 11.194 -36.301 1.00 24.20 293 ALA A CA 1
ATOM 2174 C C . ALA A 1 361 ? 2.108 12.583 -36.428 1.00 32.05 293 ALA A C 1
ATOM 2175 O O . ALA A 1 361 ? 2.816 13.580 -36.574 1.00 37.76 293 ALA A O 1
ATOM 2177 N N . VAL A 1 362 ? 0.780 12.657 -36.371 1.00 23.24 294 VAL A N 1
ATOM 2178 C CA . VAL A 1 362 ? 0.101 13.938 -36.557 1.00 26.84 294 VAL A CA 1
ATOM 2179 C C . VAL A 1 362 ? -0.403 14.544 -35.246 1.00 25.75 294 VAL A C 1
ATOM 2180 O O . VAL A 1 362 ? -0.659 15.746 -35.170 1.00 34.98 294 VAL A O 1
ATOM 2184 N N . ASP A 1 363 ? -0.534 13.719 -34.213 1.00 26.50 295 ASP A N 1
ATOM 2185 C CA . ASP A 1 363 ? -1.163 14.165 -32.973 1.00 22.55 295 ASP A CA 1
ATOM 2186 C C . ASP A 1 363 ? -0.132 14.320 -31.863 1.00 38.30 295 ASP A C 1
ATOM 2187 O O . ASP A 1 363 ? -0.339 13.857 -30.743 1.00 37.24 295 ASP A O 1
ATOM 2192 N N . GLY A 1 364 ? 0.984 14.961 -32.194 1.00 36.66 296 GLY A N 1
ATOM 2193 C CA . GLY A 1 364 ? 1.994 15.324 -31.214 1.00 40.94 296 GLY A CA 1
ATOM 2194 C C . GLY A 1 364 ? 2.832 14.194 -30.640 1.00 36.38 296 GLY A C 1
ATOM 2195 O O . GLY A 1 364 ? 3.519 14.383 -29.637 1.00 36.37 296 GLY A O 1
ATOM 2196 N N . GLY A 1 365 ? 2.778 13.020 -31.260 1.00 29.92 297 GLY A N 1
ATOM 2197 C CA . GLY A 1 365 ? 3.586 11.897 -30.820 1.00 28.63 297 GLY A CA 1
ATOM 2198 C C . GLY A 1 365 ? 2.939 11.113 -29.695 1.00 33.21 297 GLY A C 1
ATOM 2199 O O . GLY A 1 365 ? 3.614 10.407 -28.946 1.00 30.12 297 GLY A O 1
ATOM 2200 N N . CYS A 1 366 ? 1.624 11.248 -29.573 1.00 28.68 298 CYS A N 1
ATOM 2201 C CA . CYS A 1 366 ? 0.860 10.509 -28.575 1.00 24.11 298 CYS A CA 1
ATOM 2202 C C . CYS A 1 366 ? 0.609 9.087 -29.035 1.00 23.81 298 CYS A C 1
ATOM 2203 O O . CYS A 1 366 ? -0.038 8.866 -30.055 1.00 26.98 298 CYS A O 1
ATOM 2206 N N . PRO A 1 367 ? 1.101 8.113 -28.267 1.00 28.81 299 PRO A N 1
ATOM 2207 C CA . PRO A 1 367 ? 0.970 6.715 -28.678 1.00 29.37 299 PRO A CA 1
ATOM 2208 C C . PRO A 1 367 ? -0.484 6.225 -28.674 1.00 24.85 299 PRO A C 1
ATOM 2209 O O . PRO A 1 367 ? -1.335 6.765 -27.966 1.00 22.50 299 PRO A O 1
ATOM 2213 N N . SER A 1 368 ? -0.764 5.212 -29.484 1.00 19.67 300 SER A N 1
ATOM 2214 C CA . SER A 1 368 ? -2.016 4.470 -29.372 1.00 16.31 300 SER A CA 1
ATOM 2215 C C . SER A 1 368 ? -1.646 2.992 -29.336 1.00 22.37 300 SER A C 1
ATOM 2216 O O . SER A 1 368 ? -0.512 2.626 -29.657 1.00 26.90 300 SER A O 1
ATOM 2219 N N . TRP A 1 369 ? -2.576 2.144 -28.924 1.00 13.28 301 TRP A N 1
ATOM 2220 C CA . TRP A 1 369 ? -2.241 0.751 -28.658 1.00 15.78 301 TRP A CA 1
ATOM 2221 C C . TRP A 1 369 ? -3.269 -0.183 -29.255 1.00 18.83 301 TRP A C 1
ATOM 2222 O O . TRP A 1 369 ? -4.465 0.065 -29.160 1.00 17.54 301 TRP A O 1
ATOM 2233 N N . ILE A 1 370 ? -2.803 -1.276 -29.846 1.00 14.16 302 ILE A N 1
ATOM 2234 C CA . ILE A 1 370 ? -3.693 -2.363 -30.232 1.00 13.12 302 ILE A CA 1
ATOM 2235 C C . ILE A 1 370 ? -3.975 -3.166 -28.964 1.00 21.95 302 ILE A C 1
ATOM 2236 O O . ILE A 1 370 ? -3.044 -3.602 -28.302 1.00 17.98 302 ILE A O 1
ATOM 2241 N N . VAL A 1 371 ? -5.245 -3.348 -28.616 1.00 15.34 303 VAL A N 1
ATOM 2242 C CA . VAL A 1 371 ? -5.588 -3.932 -27.313 1.00 14.58 303 VAL A CA 1
ATOM 2243 C C . VAL A 1 371 ? -6.330 -5.264 -27.355 1.00 19.40 303 VAL A C 1
ATOM 2244 O O . VAL A 1 371 ? -6.558 -5.883 -26.313 1.00 17.58 303 VAL A O 1
ATOM 2248 N N . GLY A 1 372 ? -6.723 -5.709 -28.544 1.00 18.10 304 GLY A N 1
ATOM 2249 C CA . GLY A 1 372 ? -7.411 -6.977 -28.644 1.00 12.66 304 GLY A CA 1
ATOM 2250 C C . GLY A 1 372 ? -8.140 -7.166 -29.955 1.00 15.64 304 GLY A C 1
ATOM 2251 O O . GLY A 1 372 ? -7.735 -6.618 -30.978 1.00 17.83 304 GLY A O 1
ATOM 2252 N N . HIS A 1 373 ? -9.211 -7.952 -29.926 1.00 16.76 305 HIS A N 1
ATOM 2253 C CA . HIS A 1 373 ? -9.942 -8.271 -31.146 1.00 14.09 305 HIS A CA 1
ATOM 2254 C C . HIS A 1 373 ? -11.378 -8.637 -30.829 1.00 21.28 305 HIS A C 1
ATOM 2255 O O . HIS A 1 373 ? -11.733 -8.842 -29.664 1.00 22.07 305 HIS A O 1
ATOM 2262 N N . VAL A 1 374 ? -12.189 -8.734 -31.881 1.00 23.25 306 VAL A N 1
ATOM 2263 C CA . VAL A 1 374 ? -13.584 -9.146 -31.774 1.00 18.26 306 VAL A CA 1
ATOM 2264 C C . VAL A 1 374 ? -13.722 -10.615 -32.171 1.00 22.59 306 VAL A C 1
ATOM 2265 O O . VAL A 1 374 ? -13.139 -11.057 -33.163 1.00 19.86 306 VAL A O 1
ATOM 2269 N N . GLU A 1 375 ? -14.483 -11.375 -31.391 1.00 20.34 307 GLU A N 1
ATOM 2270 C CA . GLU A 1 375 ? -14.746 -12.773 -31.718 1.00 22.17 307 GLU A CA 1
ATOM 2271 C C . GLU A 1 375 ? -16.246 -13.036 -31.803 1.00 25.97 307 GLU A C 1
ATOM 2272 O O . GLU A 1 375 ? -17.056 -12.231 -31.335 1.00 21.46 307 GLU A O 1
ATOM 2278 N N . ASP A 1 376 ? -16.613 -14.169 -32.397 1.00 25.37 308 ASP A N 1
ATOM 2279 C CA . ASP A 1 376 ? -17.996 -14.633 -32.358 1.00 30.80 308 ASP A CA 1
ATOM 2280 C C . ASP A 1 376 ? -18.440 -14.834 -30.913 1.00 31.91 308 ASP A C 1
ATOM 2281 O O . ASP A 1 376 ? -17.700 -15.369 -30.095 1.00 33.61 308 ASP A O 1
ATOM 2286 N N . ARG A 1 377 ? -19.651 -14.399 -30.603 1.00 29.51 309 ARG A N 1
ATOM 2287 C CA . ARG A 1 377 ? -20.174 -14.554 -29.260 1.00 36.89 309 ARG A CA 1
ATOM 2288 C C . ARG A 1 377 ? -20.752 -15.953 -29.103 1.00 47.60 309 ARG A C 1
ATOM 2289 O O . ARG A 1 377 ? -21.472 -16.434 -29.979 1.00 47.69 309 ARG A O 1
ATOM 2297 N N . ALA A 1 378 ? -20.424 -16.605 -27.991 1.00 55.75 310 ALA A N 1
ATOM 2298 C CA . ALA A 1 378 ? -20.951 -17.933 -27.698 1.00 66.40 310 ALA A CA 1
ATOM 2299 C C . ALA A 1 378 ? -22.475 -17.915 -27.599 1.00 73.85 310 ALA A C 1
ATOM 2300 O O . ALA A 1 378 ? -23.136 -18.926 -27.841 1.00 80.79 310 ALA A O 1
ATOM 2302 N N . ALA A 1 381 ? -23.757 -17.596 -24.786 1.00 62.86 313 ALA A N 1
ATOM 2303 C CA . ALA A 1 381 ? -23.052 -16.882 -23.728 1.00 61.18 313 ALA A CA 1
ATOM 2304 C C . ALA A 1 381 ? -24.025 -16.257 -22.730 1.00 60.04 313 ALA A C 1
ATOM 2305 O O . ALA A 1 381 ? -25.238 -16.234 -22.957 1.00 60.20 313 ALA A O 1
ATOM 2307 N N . VAL A 1 382 ? -23.478 -15.747 -21.631 1.00 53.71 314 VAL A N 1
ATOM 2308 C CA . VAL A 1 382 ? -24.264 -15.106 -20.580 1.00 52.03 314 VAL A CA 1
ATOM 2309 C C . VAL A 1 382 ? -24.984 -13.858 -21.087 1.00 51.04 314 VAL A C 1
ATOM 2310 O O . VAL A 1 382 ? -24.390 -13.033 -21.780 1.00 46.03 314 VAL A O 1
ATOM 2314 N N . ASP A 1 383 ? -26.263 -13.726 -20.740 1.00 48.84 315 ASP A N 1
ATOM 2315 C CA . ASP A 1 383 ? -27.066 -12.573 -21.146 1.00 48.69 315 ASP A CA 1
ATOM 2316 C C . ASP A 1 383 ? -26.426 -11.239 -20.749 1.00 41.13 315 ASP A C 1
ATOM 2317 O O . ASP A 1 383 ? -26.008 -11.055 -19.610 1.00 41.23 315 ASP A O 1
ATOM 2319 N N . GLY A 1 384 ? -26.352 -10.316 -21.700 1.00 31.47 316 GLY A N 1
ATOM 2320 C CA . GLY A 1 384 ? -25.808 -8.998 -21.435 1.00 37.89 316 GLY A CA 1
ATOM 2321 C C . GLY A 1 384 ? -24.295 -8.893 -21.547 1.00 37.08 316 GLY A C 1
ATOM 2322 O O . GLY A 1 384 ? -23.751 -7.791 -21.477 1.00 32.37 316 GLY A O 1
ATOM 2323 N N . VAL A 1 385 ? -23.609 -10.022 -21.727 1.00 30.61 317 VAL A N 1
ATOM 2324 C CA . VAL A 1 385 ? -22.142 -10.011 -21.796 1.00 33.42 317 VAL A CA 1
ATOM 2325 C C . VAL A 1 385 ? -21.616 -10.062 -23.226 1.00 28.76 317 VAL A C 1
ATOM 2326 O O . VAL A 1 385 ? -21.809 -11.053 -23.940 1.00 33.16 317 VAL A O 1
ATOM 2330 N N . TYR A 1 386 ? -20.944 -8.987 -23.628 1.00 23.37 318 TYR A N 1
ATOM 2331 C CA . TYR A 1 386 ? -20.478 -8.807 -24.999 1.00 23.95 318 TYR A CA 1
ATOM 2332 C C . TYR A 1 386 ? -19.044 -8.296 -25.022 1.00 21.86 318 TYR A C 1
ATOM 2333 O O . TYR A 1 386 ? -18.569 -7.820 -26.044 1.00 18.86 318 TYR A O 1
ATOM 2342 N N . ALA A 1 387 ? -18.366 -8.376 -23.882 1.00 17.96 319 ALA A N 1
ATOM 2343 C CA . ALA A 1 387 ? -16.939 -8.063 -23.818 1.00 20.44 319 ALA A CA 1
ATOM 2344 C C . ALA A 1 387 ? -16.320 -8.849 -22.680 1.00 25.04 319 ALA A C 1
ATOM 2345 O O . ALA A 1 387 ? -17.010 -9.188 -21.714 1.00 22.89 319 ALA A O 1
ATOM 2347 N N . ARG A 1 388 ? -15.028 -9.142 -22.792 1.00 22.21 320 ARG A N 1
ATOM 2348 C CA . ARG A 1 388 ? -14.320 -9.815 -21.701 1.00 25.62 320 ARG A CA 1
ATOM 2349 C C . ARG A 1 388 ? -12.848 -9.415 -21.630 1.00 28.75 320 ARG A C 1
ATOM 2350 O O . ARG A 1 388 ? -12.215 -9.128 -22.651 1.00 22.38 320 ARG A O 1
ATOM 2358 N N . LEU A 1 389 ? -12.320 -9.383 -20.413 1.00 25.37 321 LEU A N 1
ATOM 2359 C CA . LEU A 1 389 ? -10.890 -9.229 -20.186 1.00 29.34 321 LEU A CA 1
ATOM 2360 C C . LEU A 1 389 ? -10.274 -10.615 -20.182 1.00 33.08 321 LEU A C 1
ATOM 2361 O O . LEU A 1 389 ? -10.726 -11.494 -19.449 1.00 34.45 321 LEU A O 1
ATOM 2366 N N . LYS A 1 390 ? -9.242 -10.815 -20.991 1.00 28.38 322 LYS A N 1
ATOM 2367 C CA . LYS A 1 390 ? -8.575 -12.106 -21.031 1.00 26.95 322 LYS A CA 1
ATOM 2368 C C . LYS A 1 390 ? -7.892 -12.369 -19.694 1.00 30.80 322 LYS A C 1
ATOM 2369 O O . LYS A 1 390 ? -7.306 -11.461 -19.103 1.00 29.45 322 LYS A O 1
ATOM 2375 N N . ASP A 1 391 ? -7.982 -13.600 -19.202 1.00 33.93 323 ASP A N 1
ATOM 2376 C CA . ASP A 1 391 ? -7.278 -13.961 -17.971 1.00 39.79 323 ASP A CA 1
ATOM 2377 C C . ASP A 1 391 ? -5.774 -13.822 -18.169 1.00 33.95 323 ASP A C 1
ATOM 2378 O O . ASP A 1 391 ? -5.209 -14.408 -19.093 1.00 38.89 323 ASP A O 1
ATOM 2383 N N . GLY A 1 392 ? -5.130 -13.053 -17.294 1.00 29.85 324 GLY A N 1
ATOM 2384 C CA . GLY A 1 392 ? -3.707 -12.795 -17.409 1.00 30.70 324 GLY A CA 1
ATOM 2385 C C . GLY A 1 392 ? -3.369 -11.834 -18.542 1.00 29.84 324 GLY A C 1
ATOM 2386 O O . GLY A 1 392 ? -2.302 -11.933 -19.147 1.00 30.33 324 GLY A O 1
ATOM 2387 N N . TYR A 1 393 ? -4.281 -10.910 -18.836 1.00 25.63 325 TYR A N 1
ATOM 2388 C CA . TYR A 1 393 ? -4.055 -9.921 -19.893 1.00 25.33 325 TYR A CA 1
ATOM 2389 C C . TYR A 1 393 ? -2.813 -9.095 -19.576 1.00 29.67 325 TYR A C 1
ATOM 2390 O O . TYR A 1 393 ? -2.479 -8.894 -18.403 1.00 28.77 325 TYR A O 1
ATOM 2399 N N . GLU A 1 394 ? -2.129 -8.623 -20.615 1.00 26.60 326 GLU A N 1
ATOM 2400 C CA . GLU A 1 394 ? -0.904 -7.845 -20.435 1.00 27.31 326 GLU A CA 1
ATOM 2401 C C . GLU A 1 394 ? -1.222 -6.423 -20.006 1.00 27.23 326 GLU A C 1
ATOM 2402 O O . GLU A 1 394 ? -2.077 -5.766 -20.596 1.00 22.11 326 GLU A O 1
ATOM 2408 N N . ILE A 1 395 ? -0.534 -5.949 -18.973 1.00 25.94 327 ILE A N 1
ATOM 2409 C CA . ILE A 1 395 ? -0.598 -4.541 -18.611 1.00 26.46 327 ILE A CA 1
ATOM 2410 C C . ILE A 1 395 ? 0.579 -3.821 -19.261 1.00 27.71 327 ILE A C 1
ATOM 2411 O O . ILE A 1 395 ? 1.744 -4.183 -19.056 1.00 23.80 327 ILE A O 1
ATOM 2416 N N . VAL A 1 396 ? 0.268 -2.824 -20.075 1.00 23.22 328 VAL A N 1
ATOM 2417 C CA . VAL A 1 396 ? 1.292 -2.021 -20.722 1.00 21.53 328 VAL A CA 1
ATOM 2418 C C . VAL A 1 396 ? 1.479 -0.748 -19.914 1.00 24.15 328 VAL A C 1
ATOM 2419 O O . VAL A 1 396 ? 0.671 0.176 -19.988 1.00 21.93 328 VAL A O 1
ATOM 2423 N N . GLU A 1 397 ? 2.550 -0.707 -19.132 1.00 19.40 329 GLU A N 1
ATOM 2424 C CA . GLU A 1 397 ? 2.762 0.402 -18.217 1.00 20.22 329 GLU A CA 1
ATOM 2425 C C . GLU A 1 397 ? 3.187 1.673 -18.932 1.00 26.58 329 GLU A C 1
ATOM 2426 O O . GLU A 1 397 ? 4.122 1.682 -19.730 1.00 33.56 329 GLU A O 1
ATOM 2432 N N . VAL A 1 398 ? 2.472 2.745 -18.630 1.00 24.53 330 VAL A N 1
ATOM 2433 C CA . VAL A 1 398 ? 2.702 4.048 -19.226 1.00 29.87 330 VAL A CA 1
ATOM 2434 C C . VAL A 1 398 ? 2.910 5.067 -18.103 1.00 36.84 330 VAL A C 1
ATOM 2435 O O . VAL A 1 398 ? 3.673 6.021 -18.254 1.00 45.36 330 VAL A O 1
#

Nearest PDB structures (foldseek):
  5l16-assembly1_A-2  TM=1.003E+00  e=2.917E-77  Leishmania major
  3fd5-assembly1_B  TM=9.558E-01  e=2.126E-38  Homo sapiens
  3fd6-assembly1_B  TM=9.577E-01  e=5.849E-38  Homo sapiens
  3fd5-assembly1_A  TM=9.619E-01  e=3.900E-37  Homo sapiens
  3fd6-assembly1_A  TM=9.634E-01  e=1.670E-36  Homo sapiens

GO terms:
  GO:0004756 selenide, water dikinase activity (F, IDA)
  GO:0016260 L-selenocysteine biosynthetic process (P, IDA)

Secondary structure (DSSP, 8-state):
--EEEEEEEE-TTS-EEEEEEEEEEE---SS-HHHHHHHHHHHHHHHHHTTT-----EEEEEEEEESSS-HHHHHHHHHHHHHHHHHHHHHTT--EEEEEEEEESS-EEEEEEEEEEEGGG---SSS---TT-EEEESS-B-HHHHHHHHHHHHS--HHIIIIITTTS-HHHHHHHHHHHHHHHHS-SHHHHHHHGGGT---EEE--TTHHHHHHHHHHHHTT-SSS---EEEEEEEEEE-HHHHHHHHHTTTTT-TTTT----SS--EEEEESSHHHHHHHHHHHHHHTTT---EEEEEEEE----TT--EEEEEEEEEEE-

Solvent-accessible surface area: 14422 Å² total; per-residue (Å²): 136,22,52,44,69,92,62,187,138,80,38,109,150,52,84,53,32,20,59,0,28,9,75,35,88,28,116,11,37,127,37,78,32,67,20,16,0,7,9,1,0,1,1,0,0,1,11,0,0,2,2,4,2,22,76,7,92,30,0,56,18,54,7,11,7,8,78,91,56,96,120,139,78,53,88,58,17,23,123,41,10,87,102,0,0,33,39,27,2,161,93,0,104,9,84,50,94,32,44,130,66,76,100,54,90,170,36,52,1,0,0,29,0,39,0,70,9,9,81,71,95,3,6,78,30,55,49,73,0,44,44,48,5,25,0,0,0,16,16,18,5,0,6,54,0,0,36,38,0,58,48,19,61,93,55,99,32,121,50,34,75,79,12,0,42,84,120,10,38,66,127,85,0,75,104,6,23,70,92,0,8,50,4,10,83,105,19,8,34,47,3,2,109,10,0,130,142,34,35,8,39,0,3,16,6,0,20,41,129,0,5,19,10,20,0,35,72,7,0,31,36,6,37,108,56,159,88,78,94,62,5,10,0,2,0,53,76,0,0,0,7,128,31,0,4,45,0,1,134,86,12,144,32,112,31,116,4,42,77,2,84,2,34,5,30,2,7,2,0,0,0,0,0,64,46,80,111,17,0,47,43,0,18,60,45,7,45,84,77,44,80,49,33,72,19,25,50,0,5,54,1,52,107,47,112,74,111,96,46,62,32,6,98,33,79,144,80,35,94,52,26,99,68

Sequence (323 aa):
DCSIVPLHHTNSKGEALFLVSSTTDFFFPSVSDPFLQGQIGAANVLSDLYSMGIPDCDTMLMLLAASTEMDEHERLITTREIMKGFAERARLATTTVTGGQTVMNPWPLIGGVAMAVVSEAEMVRPTGLLCAGDILVLTKPLGCCQVAVNLKQWLLRPSPLYEEAIAGHISPEEIEEELYNMMATDSMMRRLNREGARRLMRKHGAHGATDVTGFGILGHANNFGAAQAVGDAPRSLCLVLERLPMFKTAVAASKQMNNDKYRLLEGYSAETSGGLLVAFPSTTAAAAFCAELTTAVDGGCPSWIVGHVEDRAAVDGVYARLKDGYEIVEV